Protein AF-A0A318MUT8-F1 (afdb_monomer_lite)

Sequence (201 aa):
MYHAILPIEQHPAAERFLQGLPDLVAASPLCRRLKPVSLLIDIAPMTLTDQPHSFIADNFNLSPRAARRRDNVIRQLLSEHEPNLYQAILNLAQTKPTEVFQQANAFKAWLTELLNMAIMPCDYCASLKTVRIGHRLNFRCRACRRTFNPLKKYRLDKLSHCELWLPFIDLLLQGETFKTIHRQLGINTNTAAKWQRYFFR

pLDDT: mean 88.89, std 8.21, range [58.94, 98.0]

Radius of gyration: 24.29 Å; chains: 1; bounding box: 52×32×67 Å

Organism: Frischella perrara (NCBI:txid1267021)

Foldseek 3Di:
DLCVQFDPVCVVVLVVCLVCVVVVLVPDPLLVVQPPSVLLSVCLVVLLQVHQLVVSCVVVVHDSVSSVSSSVVSLVSCCVRPVVSSVRSVVSVVPPDPVVVVVLVVVLVVLVCQQPDQFDQDPPPRDRQWGADDPARKIAHPPVRDIDHPCVVLPCVPAPDSVCLNVLSVCVVVVHQLVVVCVVVVDDSVSSVVSCVSSVD

Secondary structure (DSSP, 8-state):
-GGGTS-GGGHHHHHHHHHHHHHHHHH-HHHHTSSSSHHHHHHHHHHHTT--HHHHHHHTT--HHHHHHHHHHHHHHHHHH-HHHHHHHHHHHHTS-HHHHHHHHHHHHHHHHHHH-S----TTT--S-EEEETTTTEEEETTT--EE-GGGGGTGGG-S-GGGHHHHHHHHHTT--HHHHHHHH---HHHHHHHHHHH--

Structure (mmCIF, N/CA/C/O backbone):
data_AF-A0A318MUT8-F1
#
_entry.id   AF-A0A318MUT8-F1
#
loop_
_atom_site.group_PDB
_atom_site.id
_atom_site.type_symbol
_atom_site.label_atom_id
_atom_site.label_alt_id
_atom_site.label_comp_id
_atom_site.label_asym_id
_atom_site.label_entity_id
_atom_site.label_seq_id
_atom_site.pdbx_PDB_ins_code
_atom_site.Cartn_x
_atom_site.Cartn_y
_atom_site.Cartn_z
_atom_site.occupancy
_atom_site.B_iso_or_equiv
_atom_site.auth_seq_id
_atom_site.auth_comp_id
_atom_site.auth_asym_id
_atom_site.auth_atom_id
_atom_site.pdbx_PDB_model_num
ATOM 1 N N . MET A 1 1 ? -11.133 -15.514 17.504 1.00 62.53 1 MET A N 1
ATOM 2 C CA . MET A 1 1 ? -10.567 -14.679 16.416 1.00 62.53 1 MET A CA 1
ATOM 3 C C . MET A 1 1 ? -9.252 -14.027 16.842 1.00 62.53 1 MET A C 1
ATOM 5 O O . MET A 1 1 ? -8.267 -14.222 16.152 1.00 62.53 1 MET A O 1
ATOM 9 N N . TYR A 1 2 ? -9.184 -13.352 17.997 1.00 72.31 2 TYR A N 1
ATOM 10 C CA . TYR A 1 2 ? -7.932 -12.749 18.485 1.00 72.31 2 TYR A CA 1
ATOM 11 C C . TYR A 1 2 ? -6.925 -13.739 19.098 1.00 72.31 2 TYR A C 1
ATOM 13 O O . TYR A 1 2 ? -5.734 -13.462 19.045 1.00 72.31 2 TYR A O 1
ATOM 21 N N . HIS A 1 3 ? -7.353 -14.916 19.581 1.00 74.50 3 HIS A N 1
ATOM 22 C CA . HIS A 1 3 ? -6.432 -15.951 20.092 1.00 74.50 3 HIS A CA 1
ATOM 23 C C . HIS A 1 3 ? -5.376 -16.423 19.076 1.00 74.50 3 HIS A C 1
ATOM 25 O O . HIS A 1 3 ? -4.353 -16.970 19.468 1.00 74.50 3 HIS A O 1
ATOM 31 N N . ALA A 1 4 ? -5.625 -16.223 17.777 1.00 72.31 4 ALA A N 1
ATOM 32 C CA . ALA A 1 4 ? -4.701 -16.594 16.707 1.00 72.31 4 ALA A CA 1
ATOM 33 C C . ALA A 1 4 ? -3.619 -15.533 16.428 1.00 72.31 4 ALA A C 1
ATOM 35 O O . ALA A 1 4 ? -2.701 -15.806 15.663 1.00 72.31 4 ALA A O 1
ATOM 36 N N . ILE A 1 5 ? -3.758 -14.321 16.978 1.00 78.31 5 ILE A N 1
ATOM 37 C CA . ILE A 1 5 ? -2.939 -13.158 16.597 1.00 78.31 5 ILE A CA 1
ATOM 38 C C . ILE A 1 5 ? -2.348 -12.467 17.831 1.00 78.31 5 ILE A C 1
ATOM 40 O O . ILE A 1 5 ? -1.180 -12.096 17.821 1.00 78.31 5 ILE A O 1
ATOM 44 N N . LEU A 1 6 ? -3.125 -12.307 18.907 1.00 81.81 6 LEU A N 1
ATOM 45 C CA . LEU A 1 6 ? -2.623 -11.738 20.155 1.00 81.81 6 LEU A CA 1
ATOM 46 C C . LEU A 1 6 ? -1.734 -12.743 20.907 1.00 81.81 6 LEU A C 1
ATOM 48 O O . LEU A 1 6 ? -2.052 -13.938 20.914 1.00 81.81 6 LEU A O 1
ATOM 52 N N . PRO A 1 7 ? -0.687 -12.269 21.609 1.00 81.62 7 PRO A N 1
ATOM 53 C CA . PRO A 1 7 ? 0.077 -13.094 22.541 1.00 81.62 7 PRO A CA 1
ATOM 54 C C . PRO A 1 7 ? -0.828 -13.758 23.587 1.00 81.62 7 PRO A C 1
ATOM 56 O O . PRO A 1 7 ? -1.814 -13.154 24.022 1.00 81.62 7 PRO A O 1
ATOM 59 N N . ILE A 1 8 ? -0.502 -14.989 23.992 1.00 82.94 8 ILE A N 1
ATOM 60 C CA . ILE A 1 8 ? -1.337 -15.814 24.889 1.00 82.94 8 ILE A CA 1
ATOM 61 C C . ILE A 1 8 ? -1.607 -15.094 26.215 1.00 82.94 8 ILE A C 1
ATOM 63 O O . ILE A 1 8 ? -2.726 -15.117 26.725 1.00 82.94 8 ILE A O 1
ATOM 67 N N . GLU A 1 9 ? -0.616 -14.374 26.733 1.00 89.19 9 GLU A N 1
ATOM 68 C CA . GLU A 1 9 ? -0.716 -13.579 27.955 1.00 89.19 9 GLU A CA 1
ATOM 69 C C . GLU A 1 9 ? -1.769 -12.458 27.884 1.00 89.19 9 GLU A C 1
ATOM 71 O O . GLU A 1 9 ? -2.247 -12.003 28.921 1.00 89.19 9 GLU A O 1
ATOM 76 N N . GLN A 1 10 ? -2.170 -12.030 26.681 1.00 91.81 10 GLN A N 1
ATOM 77 C CA . GLN A 1 10 ? -3.192 -10.999 26.480 1.00 91.81 10 GLN A CA 1
ATOM 78 C C . GLN A 1 10 ? -4.602 -11.570 26.290 1.00 91.81 10 GLN A C 1
ATOM 80 O O . GLN A 1 10 ? -5.567 -10.804 26.266 1.00 91.81 10 GLN A O 1
ATOM 85 N N . HIS A 1 11 ? -4.766 -12.892 26.166 1.00 90.88 11 HIS A N 1
ATOM 86 C CA . HIS A 1 11 ? -6.083 -13.501 25.940 1.00 90.88 11 HIS A CA 1
ATOM 87 C C . HIS A 1 11 ? -7.064 -13.228 27.093 1.00 90.88 11 HIS A C 1
ATOM 89 O O . HIS A 1 11 ? -8.173 -12.778 26.801 1.00 90.88 11 HIS A O 1
ATOM 95 N N . PRO A 1 12 ? -6.680 -13.356 28.382 1.00 93.31 12 PRO A N 1
ATOM 96 C CA . PRO A 1 12 ? -7.590 -13.037 29.483 1.00 93.31 12 PRO A CA 1
ATOM 97 C C . PRO A 1 12 ? -7.983 -11.553 29.525 1.00 93.31 12 PRO A C 1
ATOM 99 O O . PRO A 1 12 ? -9.120 -11.218 29.850 1.00 93.31 12 PRO A O 1
ATOM 102 N N . ALA A 1 13 ? -7.064 -10.647 29.171 1.00 93.38 13 ALA A N 1
ATOM 103 C CA . ALA A 1 13 ? -7.354 -9.215 29.099 1.00 93.38 13 ALA A CA 1
ATOM 104 C C . ALA A 1 13 ? -8.359 -8.904 27.977 1.00 93.38 13 ALA A C 1
ATOM 106 O O . ALA A 1 13 ? -9.297 -8.136 28.176 1.00 93.38 13 ALA A O 1
ATOM 107 N N . ALA A 1 14 ? -8.208 -9.549 26.817 1.00 93.88 14 ALA A N 1
ATOM 108 C CA . ALA A 1 14 ? -9.144 -9.427 25.704 1.00 93.88 14 ALA A CA 1
ATOM 109 C C . ALA A 1 14 ? -10.547 -9.947 26.062 1.00 93.88 14 ALA A C 1
ATOM 111 O O . ALA A 1 14 ? -11.540 -9.289 25.745 1.00 93.88 14 ALA A O 1
ATOM 112 N N . GLU A 1 15 ? -10.642 -11.084 26.757 1.00 94.00 15 GLU A N 1
ATOM 113 C CA . GLU A 1 15 ? -11.917 -11.631 27.238 1.00 94.00 15 GLU A CA 1
ATOM 114 C C . GLU A 1 15 ? -12.607 -10.685 28.222 1.00 94.00 15 GLU A C 1
ATOM 116 O O . GLU A 1 15 ? -13.766 -10.322 28.006 1.00 94.00 15 GLU A O 1
ATOM 121 N N . ARG A 1 16 ? -11.887 -10.228 29.256 1.00 94.88 16 ARG A N 1
ATOM 122 C CA . ARG A 1 16 ? -12.424 -9.278 30.244 1.00 94.88 16 ARG A CA 1
ATOM 123 C C . ARG A 1 16 ? -12.886 -7.983 29.590 1.00 94.88 16 ARG A C 1
ATOM 125 O O . ARG A 1 16 ? -13.971 -7.501 29.910 1.00 94.88 16 ARG A O 1
ATOM 132 N N . PHE A 1 17 ? -12.104 -7.444 28.652 1.00 96.19 17 PHE A N 1
ATOM 133 C CA . PHE A 1 17 ? -12.478 -6.234 27.930 1.00 96.19 17 PHE A CA 1
ATOM 134 C C . PHE A 1 17 ? -13.797 -6.412 27.179 1.00 96.19 17 PHE A C 1
ATOM 136 O O . PHE A 1 17 ? -14.703 -5.599 27.337 1.00 96.19 17 PHE A O 1
ATOM 143 N N . LEU A 1 18 ? -13.929 -7.478 26.382 1.00 95.00 18 LEU A N 1
ATOM 144 C CA . LEU A 1 18 ? -15.140 -7.723 25.594 1.00 95.00 18 LEU A CA 1
ATOM 145 C C . LEU A 1 18 ? -16.365 -7.975 26.480 1.00 95.00 18 LEU A C 1
ATOM 147 O O . LEU A 1 18 ? -17.451 -7.504 26.149 1.00 95.00 18 LEU A O 1
ATOM 151 N N . GLN A 1 19 ? -16.194 -8.681 27.601 1.00 95.00 19 GLN A N 1
ATOM 152 C CA . GLN A 1 19 ? -17.270 -8.936 28.561 1.00 95.00 19 GLN A CA 1
ATOM 153 C C . GLN A 1 19 ? -17.732 -7.655 29.270 1.00 95.00 19 GLN A C 1
ATOM 155 O O . GLN A 1 19 ? -18.933 -7.457 29.427 1.00 95.00 19 GLN A O 1
ATOM 160 N N . GLY A 1 20 ? -16.805 -6.771 29.655 1.00 94.94 20 GLY A N 1
ATOM 161 C CA . GLY A 1 20 ? -17.120 -5.495 30.313 1.00 94.94 20 GLY A CA 1
ATOM 162 C C . GLY A 1 20 ? -17.522 -4.367 29.357 1.00 94.94 20 GLY A C 1
ATOM 163 O O . GLY A 1 20 ? -18.046 -3.339 29.789 1.00 94.94 20 GLY A O 1
ATOM 164 N N . LEU A 1 21 ? -17.299 -4.530 28.050 1.00 94.69 21 LEU A N 1
ATOM 165 C CA . LEU A 1 21 ? -17.515 -3.478 27.059 1.00 94.69 21 LEU A CA 1
ATOM 166 C C . LEU A 1 21 ? -18.944 -2.902 27.039 1.00 94.69 21 LEU A C 1
ATOM 168 O O . LEU A 1 21 ? -19.053 -1.680 26.916 1.00 94.69 21 LEU A O 1
ATOM 172 N N . PRO A 1 22 ? -20.034 -3.687 27.167 1.00 95.44 22 PRO A N 1
ATOM 173 C CA . PRO A 1 22 ? -21.386 -3.128 27.224 1.00 95.44 22 PRO A CA 1
ATOM 174 C C . PRO A 1 22 ? -21.559 -2.088 28.340 1.00 95.44 22 PRO A C 1
ATOM 176 O O . PRO A 1 22 ? -22.132 -1.020 28.099 1.00 95.44 22 PRO A O 1
ATOM 179 N N . ASP A 1 23 ? -20.995 -2.350 29.521 1.00 94.44 23 ASP A N 1
ATOM 180 C CA . ASP A 1 23 ? -21.067 -1.448 30.673 1.00 94.44 23 ASP A CA 1
ATOM 181 C C . ASP A 1 23 ? -20.219 -0.191 30.448 1.00 94.44 23 ASP A C 1
ATOM 183 O O . ASP A 1 23 ? -20.688 0.931 30.665 1.00 94.44 23 ASP A O 1
ATOM 187 N N . LEU A 1 24 ? -19.003 -0.350 29.910 1.00 94.12 24 LEU A N 1
ATOM 188 C CA . LEU A 1 24 ? -18.131 0.774 29.541 1.00 94.12 24 LEU A CA 1
ATOM 189 C C . LEU A 1 24 ? -18.789 1.692 28.502 1.00 94.12 24 LEU A C 1
ATOM 191 O O . LEU A 1 24 ? -18.742 2.922 28.600 1.00 94.12 24 LEU A O 1
ATOM 195 N N . VAL A 1 25 ? -19.449 1.094 27.511 1.00 93.50 25 VAL A N 1
ATOM 196 C CA . VAL A 1 25 ? -20.177 1.800 26.454 1.00 93.50 25 VAL A CA 1
ATOM 197 C C . VAL A 1 25 ? -21.389 2.552 27.015 1.00 93.50 25 VAL A C 1
ATOM 199 O O . VAL A 1 25 ? -21.664 3.676 26.583 1.00 93.50 25 VAL A O 1
ATOM 202 N N . ALA A 1 26 ? -22.102 1.983 27.990 1.00 90.88 26 ALA A N 1
ATOM 203 C CA . ALA A 1 26 ? -23.224 2.645 28.656 1.00 90.88 26 ALA A CA 1
ATOM 204 C C . ALA A 1 26 ? -22.768 3.826 29.538 1.00 90.88 26 ALA A C 1
ATOM 206 O O . ALA A 1 26 ? -23.390 4.904 29.540 1.00 90.88 26 ALA A O 1
ATOM 207 N N . ALA A 1 27 ? -21.652 3.646 30.247 1.00 89.69 27 ALA A N 1
ATOM 208 C CA . ALA A 1 27 ? -21.068 4.645 31.135 1.00 89.69 27 ALA A CA 1
ATOM 209 C C . ALA A 1 27 ? -20.444 5.828 30.371 1.00 89.69 27 ALA A 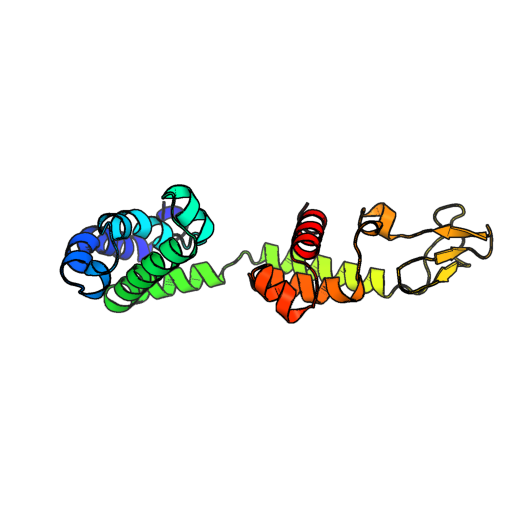C 1
ATOM 211 O O . ALA A 1 27 ? -20.545 6.969 30.820 1.00 89.69 27 ALA A O 1
ATOM 212 N N . SER A 1 28 ? -19.860 5.592 29.191 1.00 87.88 28 SER A N 1
ATOM 213 C CA . SER A 1 28 ? -19.111 6.605 28.439 1.00 87.88 28 SER A CA 1
ATOM 214 C C . SER A 1 28 ? -20.006 7.574 27.636 1.00 87.88 28 SER A C 1
ATOM 216 O O . SER A 1 28 ? -20.689 7.170 26.685 1.00 87.88 28 SER A O 1
ATOM 218 N N . PRO A 1 29 ? -19.962 8.898 27.904 1.00 85.31 29 PRO A N 1
ATOM 219 C CA . PRO A 1 29 ? -20.704 9.894 27.122 1.00 85.31 29 PRO A CA 1
ATOM 220 C C . PRO A 1 29 ? -20.289 9.951 25.644 1.00 85.31 29 PRO A C 1
ATOM 222 O O . PRO A 1 29 ? -21.100 10.298 24.781 1.00 85.31 29 PRO A O 1
ATOM 225 N N . LEU A 1 30 ? -19.037 9.593 25.335 1.00 82.25 30 LEU A N 1
ATOM 226 C CA . LEU A 1 30 ? -18.503 9.565 23.969 1.00 82.25 30 LEU A CA 1
ATOM 227 C C . LEU A 1 30 ? -19.238 8.535 23.105 1.00 82.25 30 LEU A C 1
ATOM 229 O O . LEU A 1 30 ? -19.567 8.814 21.948 1.00 82.25 30 LEU A O 1
ATOM 233 N N . CYS A 1 31 ? -19.571 7.387 23.694 1.00 87.19 31 CYS A N 1
ATOM 234 C CA . CYS A 1 31 ? -20.275 6.298 23.028 1.00 87.19 31 CYS A CA 1
ATOM 235 C C . CYS A 1 31 ? -21.718 6.676 22.670 1.00 87.19 31 CYS A C 1
ATOM 237 O O . CYS A 1 31 ? -22.202 6.348 21.586 1.00 87.19 31 CYS A O 1
ATOM 239 N N . ARG A 1 32 ? -22.393 7.464 23.518 1.00 84.25 32 ARG A N 1
ATOM 240 C CA . ARG A 1 32 ? -23.796 7.883 23.310 1.00 84.25 32 ARG A CA 1
ATOM 241 C C . ARG A 1 32 ? -24.007 8.689 22.025 1.00 84.25 32 ARG A C 1
ATOM 243 O O . ARG A 1 32 ? -25.111 8.685 21.477 1.00 84.25 32 ARG A O 1
ATOM 250 N N . ARG A 1 33 ? -22.955 9.350 21.528 1.00 86.00 33 ARG A N 1
ATOM 251 C CA . ARG A 1 33 ? -22.964 10.170 20.302 1.00 86.00 33 ARG A CA 1
ATOM 252 C C . ARG A 1 33 ? -22.858 9.342 19.017 1.00 86.00 33 ARG A C 1
ATOM 254 O O . ARG A 1 33 ? -23.018 9.898 17.931 1.00 86.00 33 ARG A O 1
ATOM 261 N N . LEU A 1 34 ? -22.563 8.044 19.113 1.00 88.69 34 LEU A N 1
ATOM 262 C CA . LEU A 1 34 ? -22.400 7.141 17.975 1.00 88.69 34 LEU A CA 1
ATOM 263 C C . LEU A 1 34 ? -23.564 6.144 17.944 1.00 88.69 34 LEU A C 1
ATOM 265 O O . LEU A 1 34 ? -23.632 5.222 18.749 1.00 88.69 34 LEU A O 1
ATOM 269 N N . LYS A 1 35 ? -24.501 6.340 17.009 1.00 88.06 35 LYS A N 1
ATOM 270 C CA . LYS A 1 35 ? -25.686 5.485 16.842 1.00 88.06 35 LYS A CA 1
ATOM 271 C C . LYS A 1 35 ? -25.575 4.598 15.592 1.00 88.06 35 LYS A C 1
ATOM 273 O O . LYS A 1 35 ? -25.092 5.093 14.573 1.00 88.06 35 LYS A O 1
ATOM 278 N N . PRO A 1 36 ? -26.024 3.330 15.641 1.00 92.00 36 PRO A N 1
ATOM 279 C CA . PRO A 1 36 ? -26.436 2.597 16.844 1.00 92.00 36 PRO A CA 1
ATOM 280 C C . PRO A 1 36 ? -25.235 2.279 17.752 1.00 92.00 36 PRO A C 1
ATOM 282 O O . PRO A 1 36 ? -24.115 2.112 17.269 1.00 92.00 36 PRO A O 1
ATOM 285 N N . VAL A 1 37 ? -25.484 2.241 19.066 1.00 90.88 37 VAL A N 1
ATOM 286 C CA . VAL A 1 37 ? -24.450 2.023 20.097 1.00 90.88 37 VAL A CA 1
ATOM 287 C C . VAL A 1 37 ? -23.956 0.574 20.097 1.00 90.88 37 VAL A C 1
ATOM 289 O O . VAL A 1 37 ? -22.778 0.345 20.347 1.00 90.88 37 VAL A O 1
ATOM 292 N N . SER A 1 38 ? -24.820 -0.383 19.741 1.00 93.12 38 SER A N 1
ATOM 293 C CA . SER A 1 38 ? -24.477 -1.810 19.636 1.00 93.12 38 SER A CA 1
ATOM 294 C C . SER A 1 38 ? -23.273 -2.062 18.731 1.00 93.12 38 SER A C 1
ATOM 296 O O . SER A 1 38 ? -22.418 -2.869 19.068 1.00 93.12 38 SER A O 1
ATOM 298 N N . LEU A 1 39 ? -23.115 -1.267 17.666 1.00 95.19 39 LEU A N 1
ATOM 299 C CA . LEU A 1 39 ? -21.974 -1.390 16.759 1.00 95.19 39 LEU A CA 1
ATOM 300 C C . LEU A 1 39 ? -20.619 -1.141 17.430 1.00 95.19 39 LEU A C 1
ATOM 302 O O . LEU A 1 39 ? -19.607 -1.543 16.876 1.00 95.19 39 LEU A O 1
ATOM 306 N N . LEU A 1 40 ? -20.549 -0.463 18.579 1.00 95.00 40 LEU A N 1
ATOM 307 C CA . LEU A 1 40 ? -19.286 -0.362 19.321 1.00 95.00 40 LEU A CA 1
ATOM 308 C C . LEU A 1 40 ? -18.882 -1.717 19.911 1.00 95.00 40 LEU A C 1
ATOM 310 O O . LEU A 1 40 ? -17.702 -2.048 19.919 1.00 95.00 40 LEU A O 1
ATOM 314 N N . ILE A 1 41 ? -19.867 -2.500 20.352 1.00 95.25 41 ILE A N 1
ATOM 315 C CA . ILE A 1 41 ? -19.673 -3.853 20.873 1.00 95.25 41 ILE A CA 1
ATOM 316 C C . ILE A 1 41 ? -19.326 -4.788 19.712 1.00 95.25 41 ILE A C 1
ATOM 318 O O . ILE A 1 41 ? -18.326 -5.498 19.771 1.00 95.25 41 ILE A O 1
ATOM 322 N N . ASP A 1 42 ? -20.085 -4.705 18.617 1.00 95.25 42 ASP A N 1
ATOM 323 C CA . ASP A 1 42 ? -19.908 -5.585 17.457 1.00 95.25 42 ASP A CA 1
ATOM 324 C C . ASP A 1 42 ? -18.564 -5.360 16.734 1.00 95.25 42 ASP A C 1
ATOM 326 O O . ASP A 1 42 ? -17.982 -6.298 16.190 1.00 95.25 42 ASP A O 1
ATOM 330 N N . ILE A 1 43 ? -18.041 -4.125 16.733 1.00 95.69 43 ILE A N 1
ATOM 331 C CA . ILE A 1 43 ? -16.758 -3.782 16.093 1.00 95.69 43 ILE A CA 1
ATOM 332 C C . ILE A 1 43 ? -15.555 -4.169 16.961 1.00 95.69 43 ILE A C 1
ATOM 334 O O . ILE A 1 43 ? -14.484 -4.440 16.417 1.00 95.69 43 ILE A O 1
ATOM 338 N N . ALA A 1 44 ? -15.690 -4.229 18.287 1.00 94.62 44 ALA A N 1
ATOM 339 C CA . ALA A 1 44 ? -14.543 -4.404 19.180 1.00 94.62 44 ALA A CA 1
ATOM 340 C C . ALA A 1 44 ? -13.675 -5.646 18.903 1.00 94.62 44 ALA A C 1
ATOM 342 O O . ALA A 1 44 ? -12.449 -5.515 18.933 1.00 94.62 44 ALA A O 1
ATOM 343 N N . PRO A 1 45 ? -14.223 -6.820 18.531 1.00 93.38 45 PRO A N 1
ATOM 344 C CA . PRO A 1 45 ? -13.403 -7.957 18.108 1.00 93.38 45 PRO A CA 1
ATOM 345 C C . PRO A 1 45 ? -12.499 -7.661 16.896 1.00 93.38 45 PRO A C 1
ATOM 347 O O . PRO A 1 45 ? -11.387 -8.188 16.805 1.00 93.38 45 PRO A O 1
ATOM 350 N N . MET A 1 46 ? -12.947 -6.803 15.973 1.00 91.06 46 MET A N 1
ATOM 351 C CA . MET A 1 46 ? -12.149 -6.365 14.822 1.00 91.06 46 MET A CA 1
ATOM 352 C C . MET A 1 46 ? -11.038 -5.397 15.238 1.00 91.06 46 MET A C 1
ATOM 354 O O . MET A 1 46 ? -9.939 -5.460 14.693 1.00 91.06 46 MET A O 1
ATOM 358 N N . THR A 1 47 ? -11.289 -4.555 16.243 1.00 90.88 47 THR A N 1
ATOM 359 C CA . THR A 1 47 ? -10.263 -3.697 16.855 1.00 90.88 47 THR A CA 1
ATOM 360 C C . THR A 1 47 ? -9.162 -4.529 17.520 1.00 90.88 47 THR A C 1
ATOM 362 O O . THR A 1 47 ? -7.983 -4.256 17.310 1.00 90.88 47 THR A O 1
ATOM 365 N N . LEU A 1 48 ? -9.523 -5.583 18.266 1.00 91.75 48 LEU A N 1
ATOM 366 C CA . LEU A 1 48 ? -8.558 -6.475 18.933 1.00 91.75 48 LEU A CA 1
ATOM 367 C C . LEU A 1 48 ? -7.669 -7.265 17.961 1.00 91.75 48 LEU A C 1
ATOM 369 O O . LEU A 1 48 ? -6.607 -7.744 18.346 1.00 91.75 48 LEU A O 1
ATOM 373 N N . THR A 1 49 ? -8.112 -7.424 16.715 1.00 86.12 49 THR A N 1
ATOM 374 C CA . THR A 1 49 ? -7.373 -8.115 15.647 1.00 86.12 49 THR A CA 1
ATOM 375 C C . THR A 1 49 ? -6.736 -7.149 14.646 1.00 86.12 49 THR A C 1
ATOM 377 O O . THR A 1 49 ? -6.282 -7.589 13.594 1.00 86.12 49 THR A O 1
ATOM 380 N N . ASP A 1 50 ? -6.725 -5.850 14.964 1.00 85.44 50 ASP A N 1
ATOM 381 C CA . ASP A 1 50 ? -6.201 -4.757 14.139 1.00 85.44 50 ASP A CA 1
ATOM 382 C C . ASP A 1 50 ? -6.674 -4.777 12.670 1.00 85.44 50 ASP A C 1
ATOM 384 O O . ASP A 1 50 ? -5.915 -4.550 11.729 1.00 85.44 50 ASP A O 1
ATOM 388 N N . GLN A 1 51 ? -7.962 -5.058 12.449 1.00 82.94 51 GLN A N 1
ATOM 389 C CA . GLN A 1 51 ? -8.519 -5.067 11.095 1.00 82.94 51 GLN A CA 1
ATOM 390 C C . GLN A 1 51 ? -8.560 -3.656 10.486 1.00 82.94 51 GLN A C 1
ATOM 392 O O . GLN A 1 51 ? -8.871 -2.678 11.178 1.00 82.94 51 GLN A O 1
ATOM 397 N N . PRO A 1 52 ? -8.328 -3.518 9.166 1.00 80.38 52 PRO A N 1
ATOM 398 C CA . PRO A 1 52 ? -8.371 -2.219 8.512 1.00 80.38 52 PRO A CA 1
ATOM 399 C C . PRO A 1 52 ? -9.788 -1.633 8.535 1.00 80.38 52 PRO A C 1
ATOM 401 O O . PRO A 1 52 ? -10.786 -2.340 8.395 1.00 80.38 52 PRO A O 1
ATOM 404 N N . HIS A 1 53 ? -9.898 -0.302 8.624 1.00 84.94 53 HIS A N 1
ATOM 405 C CA . HIS A 1 53 ? -11.201 0.380 8.703 1.00 84.94 53 HIS A CA 1
ATOM 406 C C . HIS A 1 53 ? -12.111 0.119 7.500 1.00 84.94 53 HIS A C 1
ATOM 408 O O . HIS A 1 53 ? -13.325 0.211 7.648 1.00 84.94 53 HIS A O 1
ATOM 414 N N . SER A 1 54 ? -11.552 -0.196 6.327 1.00 75.00 54 SER A N 1
ATOM 415 C CA . SER A 1 54 ? -12.329 -0.620 5.157 1.00 75.00 54 SER A CA 1
ATOM 416 C C . SER A 1 54 ? -13.023 -1.961 5.388 1.00 75.00 54 SER A C 1
ATOM 418 O O . SER A 1 54 ? -14.201 -2.075 5.090 1.00 75.00 54 SER A O 1
ATOM 420 N N . PHE A 1 55 ? -12.340 -2.931 6.001 1.00 80.69 55 PHE A N 1
ATOM 421 C CA . PHE A 1 55 ? -12.922 -4.234 6.323 1.00 80.69 55 PHE A CA 1
ATOM 422 C C . PHE A 1 55 ? -14.080 -4.093 7.317 1.00 80.69 55 PHE A C 1
ATOM 424 O O . PHE A 1 55 ? -15.162 -4.630 7.100 1.00 80.69 55 PHE A O 1
ATOM 431 N N . ILE A 1 56 ? -13.883 -3.288 8.367 1.00 86.12 56 ILE A N 1
ATOM 432 C CA . ILE A 1 56 ? -14.941 -2.964 9.334 1.00 86.12 56 ILE A CA 1
ATOM 433 C C . ILE A 1 56 ? -16.113 -2.262 8.627 1.00 86.12 56 ILE A C 1
ATOM 435 O O . ILE A 1 56 ? -17.276 -2.561 8.887 1.00 86.12 56 ILE A O 1
ATOM 439 N N . ALA A 1 57 ? -15.818 -1.316 7.732 1.00 85.44 57 ALA A N 1
ATOM 440 C CA . ALA A 1 57 ? -16.840 -0.582 6.998 1.00 85.44 57 ALA A CA 1
ATOM 441 C C . ALA A 1 57 ? -17.695 -1.508 6.124 1.00 85.44 57 ALA A C 1
ATOM 443 O O . ALA A 1 57 ? -18.920 -1.435 6.199 1.00 85.44 57 ALA A O 1
ATOM 444 N N . ASP A 1 58 ? -17.061 -2.406 5.373 1.00 84.06 58 ASP A N 1
ATOM 445 C CA . ASP A 1 58 ? -17.743 -3.351 4.492 1.00 84.06 58 ASP A CA 1
ATOM 446 C C . ASP A 1 58 ? -18.578 -4.360 5.297 1.00 84.06 58 ASP A C 1
ATOM 448 O O . ASP A 1 58 ? -19.742 -4.592 4.975 1.00 84.06 58 ASP A O 1
ATOM 452 N N . ASN A 1 59 ? -18.036 -4.890 6.402 1.00 90.62 59 ASN A N 1
ATOM 453 C CA . ASN A 1 59 ? -18.725 -5.889 7.226 1.00 90.62 59 ASN A CA 1
ATOM 454 C C . ASN A 1 59 ? -19.982 -5.348 7.928 1.00 90.62 59 ASN A C 1
ATOM 456 O O . ASN A 1 59 ? -20.924 -6.095 8.176 1.00 90.62 59 ASN A O 1
ATOM 460 N N . PHE A 1 60 ? -20.008 -4.051 8.250 1.00 92.50 60 PHE A N 1
ATOM 461 C CA . PHE A 1 60 ? -21.126 -3.413 8.955 1.00 92.50 60 PHE A CA 1
ATOM 462 C C . PHE A 1 60 ? -21.927 -2.434 8.085 1.00 92.50 60 PHE A C 1
ATOM 464 O O . PHE A 1 60 ? -22.759 -1.694 8.614 1.00 92.50 60 PHE A O 1
ATOM 471 N N . ASN A 1 61 ? -21.686 -2.408 6.768 1.00 91.31 61 ASN A N 1
ATOM 472 C CA . ASN A 1 61 ? -22.311 -1.476 5.822 1.00 91.31 61 ASN A CA 1
ATOM 473 C C . ASN A 1 61 ? -22.225 -0.003 6.287 1.00 91.31 61 ASN A C 1
ATOM 475 O O . ASN A 1 61 ? -23.205 0.746 6.317 1.00 91.31 61 ASN A O 1
ATOM 479 N N . LEU A 1 62 ? -21.031 0.406 6.717 1.00 89.81 62 LEU A N 1
ATOM 480 C CA . LEU A 1 62 ? -20.725 1.750 7.200 1.00 89.81 62 LEU A CA 1
ATOM 481 C C . LEU A 1 62 ? -19.892 2.521 6.176 1.00 89.81 62 LEU A C 1
ATOM 483 O O . LEU A 1 62 ? -19.200 1.958 5.337 1.00 89.81 62 LEU A O 1
ATOM 487 N N . SER A 1 63 ? -19.856 3.850 6.305 1.00 87.50 63 SER A N 1
ATOM 488 C CA . SER A 1 63 ? -18.791 4.611 5.644 1.00 87.50 63 SER A CA 1
ATOM 489 C C . SER A 1 63 ? -17.441 4.370 6.344 1.00 87.50 63 SER A C 1
ATOM 491 O O . SER A 1 63 ? -17.411 4.230 7.573 1.00 87.50 63 SER A O 1
ATOM 493 N N . PRO A 1 64 ? -16.297 4.454 5.635 1.00 79.75 64 PRO A N 1
ATOM 494 C CA . PRO A 1 64 ? -14.971 4.321 6.253 1.00 79.75 64 PRO A CA 1
ATOM 495 C C . PRO A 1 64 ? -14.738 5.296 7.417 1.00 79.75 64 PRO A C 1
ATOM 497 O O . PRO A 1 64 ? -14.121 4.962 8.426 1.00 79.75 64 PRO A O 1
ATOM 500 N N . ARG A 1 65 ? -15.296 6.512 7.321 1.00 82.81 65 ARG A N 1
ATOM 501 C CA . ARG A 1 65 ? -15.245 7.507 8.403 1.00 82.81 65 ARG A CA 1
ATOM 502 C C . ARG A 1 65 ? -16.055 7.062 9.623 1.00 82.81 65 ARG A C 1
ATOM 504 O O . ARG A 1 65 ? -15.636 7.317 10.749 1.00 82.81 65 ARG A O 1
ATOM 511 N N . ALA A 1 66 ? -17.212 6.436 9.417 1.00 89.25 66 ALA A N 1
ATOM 512 C CA . ALA A 1 66 ? -18.063 5.938 10.493 1.00 89.25 66 ALA A CA 1
ATOM 513 C C . ALA A 1 66 ? -17.448 4.724 11.211 1.00 89.25 66 ALA A C 1
ATOM 515 O O . ALA A 1 66 ? -17.565 4.654 12.435 1.00 89.25 66 ALA A O 1
ATOM 516 N N . ALA A 1 67 ? -16.770 3.834 10.480 1.00 88.62 67 ALA A N 1
ATOM 517 C CA . ALA A 1 67 ? -15.988 2.735 11.047 1.00 88.62 67 ALA A CA 1
ATOM 518 C C . ALA A 1 67 ? -14.808 3.263 11.879 1.00 88.62 67 ALA A C 1
ATOM 520 O O . ALA A 1 67 ? -14.734 2.992 13.074 1.00 88.62 67 ALA A O 1
ATOM 521 N N . ARG A 1 68 ? -13.970 4.138 11.300 1.00 88.31 68 ARG A N 1
ATOM 522 C CA . ARG A 1 68 ? -12.823 4.746 12.002 1.00 88.31 68 ARG A CA 1
ATOM 523 C C . ARG A 1 68 ? -13.220 5.460 13.294 1.00 88.31 68 ARG A C 1
ATOM 525 O O . ARG A 1 68 ? -12.535 5.346 14.300 1.00 88.31 68 ARG A O 1
ATOM 532 N N . ARG A 1 69 ? -14.321 6.220 13.287 1.00 89.75 69 ARG A N 1
ATOM 533 C CA . ARG A 1 69 ? -14.785 6.928 14.495 1.00 89.75 69 ARG A CA 1
ATOM 534 C C . ARG A 1 69 ? -15.155 5.976 15.631 1.00 89.75 69 ARG A C 1
ATOM 536 O O . ARG A 1 69 ? -14.918 6.329 16.778 1.00 89.75 69 ARG A O 1
ATOM 543 N N . ARG A 1 70 ? -15.753 4.826 15.317 1.00 94.62 70 ARG A N 1
ATOM 544 C CA . ARG A 1 70 ? -16.116 3.808 16.312 1.00 94.62 70 ARG A CA 1
ATOM 545 C C . ARG A 1 70 ? -14.882 3.079 16.818 1.00 94.62 70 ARG A C 1
ATOM 547 O O . ARG A 1 70 ? -14.688 3.025 18.024 1.00 94.62 70 ARG A O 1
ATOM 554 N N . ASP A 1 71 ? -14.021 2.642 15.904 1.00 92.88 71 ASP A N 1
ATOM 555 C CA . ASP A 1 71 ? -12.743 2.005 16.232 1.00 92.88 71 ASP A CA 1
ATOM 556 C C . ASP A 1 71 ? -11.893 2.886 17.161 1.00 92.88 71 ASP A C 1
ATOM 558 O O . ASP A 1 71 ? -11.416 2.423 18.189 1.00 92.88 71 ASP A O 1
ATOM 562 N N . ASN A 1 72 ? -11.803 4.192 16.890 1.00 90.38 72 ASN A N 1
ATOM 563 C CA . ASN A 1 72 ? -11.094 5.130 17.764 1.00 90.38 72 ASN A CA 1
ATOM 564 C C . ASN A 1 72 ? -11.666 5.189 19.190 1.00 90.38 72 ASN A C 1
ATOM 566 O O . ASN A 1 72 ? -10.899 5.301 20.140 1.00 90.38 72 ASN A O 1
ATOM 570 N N . VAL A 1 73 ? -12.994 5.139 19.350 1.00 93.50 73 VAL A N 1
ATOM 571 C CA . VAL A 1 73 ? -13.623 5.140 20.682 1.00 93.50 73 VAL A CA 1
ATOM 572 C C . VAL A 1 73 ? -13.330 3.832 21.410 1.00 93.50 73 VAL A C 1
ATOM 574 O O . VAL A 1 73 ? -13.013 3.857 22.593 1.00 93.50 73 VAL A O 1
ATOM 577 N N . ILE A 1 74 ? -13.359 2.700 20.707 1.00 94.75 74 ILE A N 1
ATOM 578 C CA . ILE A 1 74 ? -13.012 1.395 21.284 1.00 94.75 74 ILE A CA 1
ATOM 579 C C . ILE A 1 74 ? -11.537 1.371 21.704 1.00 94.75 74 ILE A C 1
ATOM 581 O O . ILE A 1 74 ? -11.225 0.952 22.813 1.00 94.75 74 ILE A O 1
ATOM 585 N N . ARG A 1 75 ? -10.632 1.888 20.863 1.00 92.62 75 ARG A N 1
ATOM 586 C CA . ARG A 1 75 ? -9.201 2.033 21.179 1.00 92.62 75 ARG A CA 1
ATOM 587 C C . ARG A 1 75 ? -8.951 2.950 22.370 1.00 92.62 75 ARG A C 1
ATOM 589 O O . ARG A 1 75 ? -8.076 2.659 23.176 1.00 92.62 75 ARG A O 1
ATOM 596 N N . GLN A 1 76 ? -9.736 4.015 22.511 1.00 90.56 76 GLN A N 1
ATOM 597 C CA . GLN A 1 76 ? -9.676 4.864 23.694 1.00 90.56 76 GLN A CA 1
ATOM 598 C C . GLN A 1 76 ? -10.076 4.079 24.954 1.00 90.56 76 GLN A C 1
ATOM 600 O O . GLN A 1 76 ? -9.311 4.057 25.914 1.00 90.56 76 GLN A O 1
ATOM 605 N N . LEU A 1 77 ? -11.210 3.369 24.926 1.00 93.44 77 LEU A N 1
ATOM 606 C CA . LEU A 1 77 ? -11.648 2.538 26.055 1.00 93.44 77 LEU A CA 1
ATOM 607 C C . LEU A 1 77 ? -10.617 1.454 26.404 1.00 93.44 77 LEU A C 1
ATOM 609 O O . LEU A 1 77 ? -10.348 1.238 27.582 1.00 93.44 77 LEU A O 1
ATOM 613 N N . LEU A 1 78 ? -10.008 0.822 25.394 1.00 93.88 78 LEU A N 1
ATOM 614 C CA . LEU A 1 78 ? -8.902 -0.125 25.566 1.00 93.88 78 LEU A CA 1
ATOM 615 C C . LEU A 1 78 ? -7.715 0.523 26.277 1.00 93.88 78 LEU A C 1
ATOM 617 O O . LEU A 1 78 ? -7.209 -0.038 27.240 1.00 93.88 78 LEU A O 1
ATOM 621 N N . SER A 1 79 ? -7.286 1.707 25.832 1.00 93.25 79 SER A N 1
ATOM 622 C CA . SER A 1 79 ? -6.147 2.402 26.440 1.00 93.25 79 SER A CA 1
ATOM 623 C C . SER A 1 79 ? -6.389 2.786 27.903 1.00 93.25 79 SER A C 1
ATOM 625 O O . SER A 1 79 ? -5.448 2.806 28.689 1.00 93.25 79 SER A O 1
ATOM 627 N N . GLU A 1 80 ? -7.645 3.057 28.268 1.00 92.00 80 GLU A N 1
ATOM 628 C CA . GLU A 1 80 ? -8.044 3.452 29.622 1.00 92.00 80 GLU A CA 1
ATOM 629 C C . GLU A 1 80 ? -8.186 2.247 30.569 1.00 92.00 80 GLU A C 1
ATOM 631 O O . GLU A 1 80 ? -7.800 2.343 31.732 1.00 92.00 80 GLU A O 1
ATOM 636 N N . HIS A 1 81 ? -8.720 1.116 30.090 1.00 94.50 81 HIS A N 1
ATOM 637 C CA . HIS A 1 81 ? -9.107 -0.014 30.951 1.00 94.50 81 HIS A CA 1
ATOM 638 C C . HIS A 1 81 ? -8.173 -1.225 30.844 1.00 94.50 81 HIS A C 1
ATOM 640 O O . HIS A 1 81 ? -8.038 -1.974 31.806 1.00 94.50 81 HIS A O 1
ATOM 646 N N . GLU A 1 82 ? -7.520 -1.423 29.698 1.00 95.44 82 GLU A N 1
ATOM 647 C CA . GLU A 1 82 ? -6.614 -2.547 29.433 1.00 95.44 82 GLU A CA 1
ATOM 648 C C . GLU A 1 82 ? -5.364 -2.058 28.659 1.00 95.44 82 GLU A C 1
ATOM 650 O O . GLU A 1 82 ? -5.144 -2.427 27.499 1.00 95.44 82 GLU A O 1
ATOM 655 N N . PRO A 1 83 ? -4.511 -1.206 29.266 1.00 94.25 83 PRO A N 1
ATOM 656 C CA . PRO A 1 83 ? -3.410 -0.529 28.569 1.00 94.25 83 PRO A CA 1
ATOM 657 C C . PRO A 1 83 ? -2.353 -1.487 28.000 1.00 94.25 83 PRO A C 1
ATOM 659 O O . PRO A 1 83 ? -1.804 -1.234 26.928 1.00 94.25 83 PRO A O 1
ATOM 662 N N . ASN A 1 84 ? -2.091 -2.613 28.672 1.00 93.69 84 ASN A N 1
ATOM 663 C CA . ASN A 1 84 ? -1.150 -3.626 28.181 1.00 93.69 84 ASN A CA 1
ATOM 664 C C . ASN A 1 84 ? -1.679 -4.328 26.922 1.00 93.69 84 ASN A C 1
ATOM 666 O O . ASN A 1 84 ? -0.934 -4.518 25.960 1.00 93.69 84 ASN A O 1
ATOM 670 N N . LEU A 1 85 ? -2.977 -4.643 26.896 1.00 93.12 85 LEU A N 1
ATOM 671 C CA . LEU A 1 85 ? -3.649 -5.191 25.719 1.00 93.12 85 LEU A CA 1
ATOM 672 C C . LEU A 1 85 ? -3.655 -4.171 24.580 1.00 93.12 85 LEU A C 1
ATOM 674 O O . LEU A 1 85 ? -3.351 -4.515 23.439 1.00 93.12 85 LEU A O 1
ATOM 678 N N . TYR A 1 86 ? -3.950 -2.905 24.886 1.00 93.06 86 TYR A N 1
ATOM 679 C CA . TYR A 1 86 ? -3.883 -1.825 23.907 1.00 93.06 86 TYR A CA 1
ATOM 680 C C . TYR A 1 86 ? -2.486 -1.718 23.283 1.00 93.06 86 TYR A C 1
ATOM 682 O O . TYR A 1 86 ? -2.361 -1.659 22.059 1.00 93.06 86 TYR A O 1
ATOM 690 N N . GLN A 1 87 ? -1.433 -1.780 24.102 1.00 90.31 87 GLN A N 1
ATOM 691 C CA . GLN A 1 87 ? -0.059 -1.765 23.612 1.00 90.31 87 GLN A CA 1
ATOM 692 C C . GLN A 1 87 ? 0.265 -2.995 22.754 1.00 90.31 87 GLN A C 1
ATOM 694 O O . GLN A 1 87 ? 0.920 -2.860 21.722 1.00 90.31 87 GLN A O 1
ATOM 699 N N . ALA A 1 88 ? -0.227 -4.181 23.120 1.00 89.81 88 ALA A N 1
ATOM 700 C CA . ALA A 1 88 ? -0.069 -5.383 22.305 1.00 89.81 88 ALA A CA 1
ATOM 701 C C . ALA A 1 88 ? -0.733 -5.236 20.925 1.00 89.81 88 ALA A C 1
ATOM 703 O O . ALA A 1 88 ? -0.124 -5.586 19.917 1.00 89.81 88 ALA A O 1
ATOM 704 N N . ILE A 1 89 ? -1.929 -4.645 20.850 1.00 87.75 89 ILE A N 1
ATOM 705 C CA . ILE A 1 89 ? -2.618 -4.361 19.579 1.00 87.75 89 ILE A CA 1
ATOM 706 C C . ILE A 1 89 ? -1.847 -3.327 18.751 1.00 87.75 89 ILE A C 1
ATOM 708 O O . ILE A 1 89 ? -1.709 -3.484 17.540 1.00 87.75 89 ILE A O 1
ATOM 712 N N . LEU A 1 90 ? -1.305 -2.278 19.379 1.00 85.12 90 LEU A N 1
ATOM 713 C CA . LEU A 1 90 ? -0.445 -1.320 18.676 1.00 85.12 90 LEU A CA 1
ATOM 714 C C . LEU A 1 90 ? 0.806 -1.993 18.114 1.00 85.12 90 LEU A C 1
ATOM 716 O O . LEU A 1 90 ? 1.240 -1.648 17.014 1.00 85.12 90 LEU A O 1
ATOM 720 N N . ASN A 1 91 ? 1.380 -2.945 18.846 1.00 84.50 91 ASN A N 1
ATOM 721 C CA . ASN A 1 91 ? 2.513 -3.723 18.367 1.00 84.50 91 ASN A CA 1
ATOM 722 C C . ASN A 1 91 ? 2.093 -4.618 17.190 1.00 84.50 91 ASN A C 1
ATOM 724 O O . ASN A 1 91 ? 2.822 -4.666 16.206 1.00 84.50 91 ASN A O 1
ATOM 728 N N . LEU A 1 92 ? 0.895 -5.221 17.211 1.00 74.31 92 LEU A N 1
ATOM 729 C CA . LEU A 1 92 ? 0.347 -5.948 16.055 1.00 74.31 92 LEU A CA 1
ATOM 730 C C . LEU A 1 92 ? 0.242 -5.062 14.804 1.00 74.31 92 LEU A C 1
ATOM 732 O O . LEU A 1 92 ? 0.708 -5.453 13.733 1.00 74.31 92 LEU A O 1
ATOM 736 N N . ALA A 1 93 ? -0.274 -3.840 14.944 1.00 64.75 93 ALA A N 1
ATOM 737 C CA . ALA A 1 93 ? -0.359 -2.870 13.846 1.00 64.75 93 ALA A CA 1
ATOM 738 C C . ALA A 1 93 ? 1.017 -2.514 13.257 1.00 64.75 93 ALA A C 1
ATOM 740 O O . ALA A 1 93 ? 1.171 -2.267 12.056 1.00 64.75 93 ALA A O 1
ATOM 741 N N . GLN A 1 94 ? 2.035 -2.496 14.118 1.00 61.78 94 GLN A N 1
ATOM 742 C CA . GLN A 1 94 ? 3.428 -2.244 13.752 1.00 61.78 94 GLN A CA 1
ATOM 743 C C . GLN A 1 94 ? 4.119 -3.485 13.165 1.00 61.78 94 GLN A C 1
ATOM 745 O O . GLN A 1 94 ? 5.084 -3.336 12.420 1.00 61.78 94 GLN A O 1
ATOM 750 N N . THR A 1 95 ? 3.587 -4.690 13.399 1.00 58.94 95 THR A N 1
ATOM 751 C CA . THR A 1 95 ? 4.044 -5.950 12.786 1.00 58.94 95 THR A CA 1
ATOM 752 C C . THR A 1 95 ? 3.475 -6.210 11.386 1.00 58.94 95 THR A C 1
ATOM 754 O O . THR A 1 95 ? 3.435 -7.363 10.954 1.00 58.94 95 THR A O 1
ATOM 757 N N . LYS A 1 96 ? 3.072 -5.167 10.632 1.00 59.47 96 LYS A N 1
ATOM 758 C CA . LYS A 1 96 ? 2.873 -5.284 9.169 1.00 59.47 96 LYS A CA 1
ATOM 759 C C . LYS A 1 96 ? 4.011 -6.150 8.601 1.00 59.47 96 LYS A C 1
ATOM 761 O O . LYS A 1 96 ? 5.166 -5.846 8.905 1.00 59.47 96 LYS A O 1
ATOM 766 N N . PRO A 1 97 ? 3.720 -7.225 7.841 1.00 62.59 97 PRO A N 1
ATOM 767 C CA . PRO A 1 97 ? 4.612 -8.375 7.785 1.00 62.59 97 PRO A CA 1
ATOM 768 C C . PRO A 1 97 ? 6.001 -7.943 7.332 1.00 62.59 97 PRO A C 1
ATOM 770 O O . PRO A 1 97 ? 6.130 -7.317 6.279 1.00 62.59 97 PRO A O 1
ATOM 773 N N . THR A 1 98 ? 7.034 -8.278 8.104 1.00 65.12 98 THR A N 1
ATOM 774 C CA . THR A 1 98 ? 8.442 -8.055 7.737 1.00 65.12 98 THR A CA 1
ATOM 775 C C . THR A 1 98 ? 8.705 -8.472 6.291 1.00 65.12 98 THR A C 1
ATOM 777 O O . THR A 1 98 ? 9.403 -7.783 5.553 1.00 65.12 98 THR A O 1
ATOM 780 N N . GLU A 1 99 ? 8.056 -9.550 5.860 1.00 69.88 99 GLU A N 1
ATOM 781 C CA . GLU A 1 99 ? 8.093 -10.062 4.500 1.00 69.88 99 GLU A CA 1
ATOM 782 C C . GLU A 1 99 ? 7.549 -9.076 3.449 1.00 69.88 99 GLU A C 1
ATOM 784 O O . GLU A 1 99 ? 8.174 -8.904 2.410 1.00 69.88 99 GLU A O 1
ATOM 789 N N . VAL A 1 100 ? 6.460 -8.348 3.718 1.00 75.50 100 VAL A N 1
ATOM 790 C CA . VAL A 1 100 ? 5.923 -7.328 2.795 1.00 75.50 100 VAL A CA 1
ATOM 791 C C . VAL A 1 100 ? 6.903 -6.166 2.643 1.00 75.50 100 VAL A C 1
ATOM 793 O O . VAL A 1 100 ? 7.136 -5.698 1.529 1.00 75.50 100 VAL A O 1
ATOM 796 N N . PHE A 1 101 ? 7.527 -5.716 3.736 1.00 78.69 101 PHE A N 1
ATOM 797 C CA . PHE A 1 101 ? 8.560 -4.678 3.662 1.00 78.69 101 PHE A CA 1
ATOM 798 C C . PHE A 1 101 ? 9.826 -5.169 2.957 1.00 78.69 101 PHE A C 1
ATOM 800 O O . PHE A 1 101 ? 10.395 -4.438 2.149 1.00 78.69 101 PHE A O 1
ATOM 807 N N . GLN A 1 102 ? 10.255 -6.406 3.212 1.00 82.69 102 GLN A N 1
ATOM 808 C CA . GLN A 1 102 ? 11.392 -7.022 2.527 1.00 82.69 102 GLN A CA 1
ATOM 809 C C . GLN A 1 102 ? 11.134 -7.162 1.024 1.00 82.69 102 GLN A C 1
ATOM 811 O O . GLN A 1 102 ? 11.961 -6.726 0.224 1.00 82.69 102 GLN A O 1
ATOM 816 N N . GLN A 1 103 ? 9.973 -7.692 0.633 1.00 85.56 103 GLN A N 1
ATOM 817 C CA . GLN A 1 103 ? 9.564 -7.818 -0.766 1.00 85.56 103 GLN A CA 1
ATOM 818 C C . GLN A 1 103 ? 9.481 -6.450 -1.445 1.00 85.56 103 GLN A C 1
ATOM 820 O O . GLN A 1 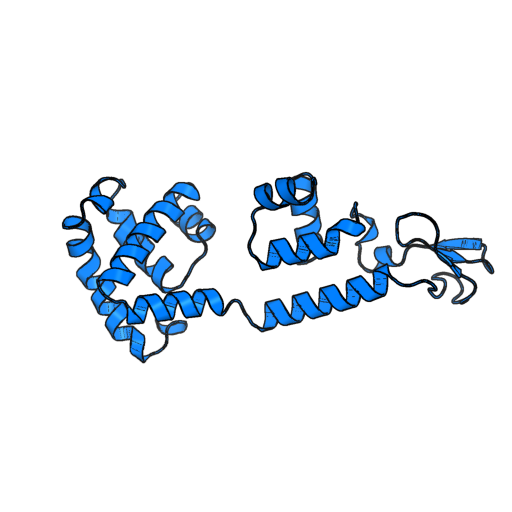103 ? 9.986 -6.278 -2.555 1.00 85.56 103 GLN A O 1
ATOM 825 N N . ALA A 1 104 ? 8.910 -5.449 -0.774 1.00 88.00 104 ALA A N 1
ATOM 826 C CA . ALA A 1 104 ? 8.814 -4.111 -1.335 1.00 88.00 104 ALA A CA 1
ATOM 827 C C . ALA A 1 104 ? 10.185 -3.437 -1.477 1.00 88.00 104 ALA A C 1
ATOM 829 O O . ALA A 1 104 ? 10.450 -2.807 -2.499 1.00 88.00 104 ALA A O 1
ATOM 830 N N . ASN A 1 105 ? 11.086 -3.610 -0.508 1.00 90.12 105 ASN A N 1
ATOM 831 C CA . ASN A 1 105 ? 12.458 -3.111 -0.602 1.00 90.12 105 ASN A CA 1
ATOM 832 C C . ASN A 1 105 ? 13.243 -3.805 -1.721 1.00 90.12 105 ASN A C 1
ATOM 834 O O . ASN A 1 105 ? 13.921 -3.126 -2.491 1.00 90.12 105 ASN A O 1
ATOM 838 N N . ALA A 1 106 ? 13.103 -5.125 -1.870 1.00 91.56 106 ALA A N 1
ATOM 839 C CA . ALA A 1 106 ? 13.702 -5.872 -2.974 1.00 91.56 106 ALA A CA 1
ATOM 840 C C . ALA A 1 106 ? 13.168 -5.387 -4.333 1.00 91.56 106 ALA A C 1
ATOM 842 O O . ALA A 1 106 ? 13.944 -5.127 -5.254 1.00 91.56 106 ALA A O 1
ATOM 843 N N . PHE A 1 107 ? 11.854 -5.175 -4.440 1.00 92.06 107 PHE A N 1
ATOM 844 C CA . PHE A 1 107 ? 11.228 -4.619 -5.637 1.00 92.06 107 PHE A CA 1
ATOM 845 C C . PHE A 1 107 ? 11.726 -3.201 -5.947 1.00 92.06 107 PHE A C 1
ATOM 847 O O . PHE A 1 107 ? 12.068 -2.908 -7.092 1.00 92.06 107 PHE A O 1
ATOM 854 N N . LYS A 1 108 ? 11.829 -2.323 -4.941 1.00 94.44 108 LYS A N 1
ATOM 855 C CA . LYS A 1 108 ? 12.378 -0.969 -5.105 1.00 94.44 108 LYS A CA 1
ATOM 856 C C . LYS A 1 108 ? 13.838 -0.990 -5.548 1.00 94.44 108 LYS A C 1
ATOM 858 O O . LYS A 1 108 ? 14.199 -0.198 -6.418 1.00 94.44 108 LYS A O 1
ATOM 863 N N . ALA A 1 109 ? 14.665 -1.870 -4.982 1.00 95.38 109 ALA A N 1
ATOM 864 C CA . ALA A 1 109 ? 16.070 -2.009 -5.360 1.00 95.38 109 ALA A CA 1
ATOM 865 C C . ALA A 1 109 ? 16.196 -2.438 -6.829 1.00 95.38 109 ALA A C 1
ATOM 867 O O . ALA A 1 109 ? 16.806 -1.727 -7.627 1.00 95.38 109 ALA A O 1
ATOM 868 N N . TRP A 1 110 ? 15.494 -3.509 -7.210 1.00 95.06 110 TRP A N 1
ATOM 869 C CA . TRP A 1 110 ? 15.415 -3.973 -8.596 1.00 95.06 110 TRP A CA 1
ATOM 870 C C . TRP A 1 110 ? 14.928 -2.877 -9.556 1.00 95.06 110 TRP A C 1
ATOM 872 O O . TRP A 1 110 ? 15.510 -2.663 -10.621 1.00 95.06 110 TRP A O 1
ATOM 882 N N . LEU A 1 111 ? 13.871 -2.150 -9.183 1.00 93.81 111 LEU A N 1
ATOM 883 C CA . LEU A 1 111 ? 13.310 -1.095 -10.021 1.00 93.81 111 LEU A CA 1
ATOM 884 C C . LEU A 1 111 ? 14.291 0.072 -10.182 1.00 93.81 111 LEU A C 1
ATOM 886 O O . LEU A 1 111 ? 14.414 0.622 -11.275 1.00 93.81 111 LEU A O 1
ATOM 890 N N . THR A 1 112 ? 15.004 0.428 -9.114 1.00 94.81 112 THR A N 1
ATOM 891 C CA . THR A 1 112 ? 16.037 1.470 -9.132 1.00 94.81 112 THR A CA 1
ATOM 892 C C . THR A 1 112 ? 17.170 1.094 -10.080 1.00 94.81 112 THR A C 1
ATOM 894 O O . THR A 1 112 ? 17.541 1.897 -10.934 1.00 94.81 112 THR A O 1
ATOM 897 N N . GLU A 1 113 ? 17.679 -0.136 -9.990 1.00 93.94 113 GLU A N 1
ATOM 898 C CA . GLU A 1 113 ? 18.709 -0.640 -10.903 1.00 93.94 113 GLU A CA 1
ATOM 899 C C . GLU A 1 113 ? 18.232 -0.602 -12.357 1.00 93.94 113 GLU A C 1
ATOM 901 O O . GLU A 1 113 ? 18.905 -0.041 -13.225 1.00 93.94 113 GLU A O 1
ATOM 906 N N . LEU A 1 114 ? 17.030 -1.121 -12.622 1.00 91.94 114 LEU A N 1
ATOM 907 C CA . LEU A 1 114 ? 16.449 -1.149 -13.960 1.00 91.94 114 LEU A CA 1
ATOM 908 C C . LEU A 1 114 ? 16.284 0.261 -14.546 1.00 91.94 114 LEU A C 1
ATOM 910 O O . LEU A 1 114 ? 16.647 0.498 -15.699 1.00 91.94 114 LEU A O 1
ATOM 914 N N . LEU A 1 115 ? 15.748 1.204 -13.766 1.00 91.00 115 LEU A N 1
ATOM 915 C CA . LEU A 1 115 ? 15.527 2.583 -14.205 1.00 91.00 115 LEU A CA 1
ATOM 916 C C . LEU A 1 115 ? 16.831 3.369 -14.386 1.00 91.00 115 LEU A C 1
ATOM 918 O O . LEU A 1 115 ? 16.830 4.334 -15.154 1.00 91.00 115 LEU A O 1
ATOM 922 N N . ASN A 1 116 ? 17.928 2.954 -13.749 1.00 91.19 116 ASN A N 1
ATOM 923 C CA . ASN A 1 116 ? 19.248 3.582 -13.860 1.00 91.19 116 ASN A CA 1
ATOM 924 C C . ASN A 1 116 ? 20.165 2.923 -14.901 1.00 91.19 116 ASN A C 1
ATOM 926 O O . ASN A 1 116 ? 21.233 3.459 -15.195 1.00 91.19 116 ASN A O 1
ATOM 930 N N . MET A 1 117 ? 19.747 1.818 -15.526 1.00 91.56 117 MET A N 1
ATOM 931 C CA . MET A 1 117 ? 20.514 1.168 -16.591 1.00 91.56 117 MET A CA 1
ATOM 932 C C . MET A 1 117 ? 20.850 2.142 -17.732 1.00 91.56 117 MET A C 1
ATOM 934 O O . MET A 1 117 ? 19.974 2.793 -18.319 1.00 91.56 117 MET A O 1
ATOM 938 N N . ALA A 1 118 ? 22.138 2.205 -18.072 1.00 90.50 118 ALA A N 1
ATOM 939 C CA . ALA A 1 118 ? 22.660 2.990 -19.191 1.00 90.50 118 ALA A CA 1
ATOM 940 C C . ALA A 1 118 ? 22.832 2.154 -20.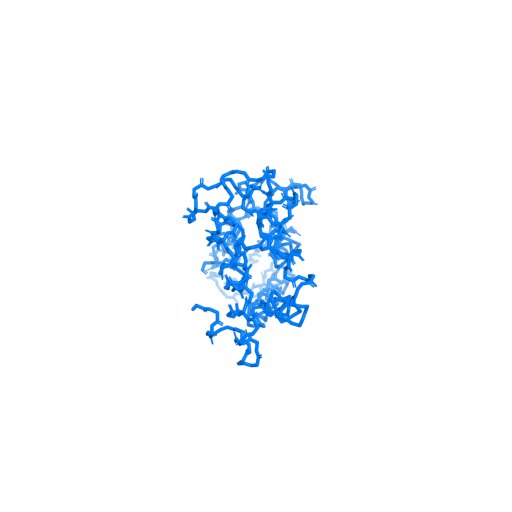471 1.00 90.50 118 ALA A C 1
ATOM 942 O O . ALA A 1 118 ? 22.785 2.694 -21.579 1.00 90.50 118 ALA A O 1
ATOM 943 N N . ILE A 1 119 ? 23.000 0.836 -20.325 1.00 91.50 119 ILE A N 1
ATOM 944 C CA . ILE A 1 119 ? 23.226 -0.124 -21.409 1.00 91.50 119 ILE A CA 1
ATOM 945 C C . ILE A 1 119 ? 22.328 -1.336 -21.159 1.00 91.50 119 ILE A C 1
ATOM 947 O O . ILE A 1 119 ? 22.247 -1.810 -20.032 1.00 91.50 119 ILE A O 1
ATOM 951 N N . MET A 1 120 ? 21.673 -1.841 -22.206 1.00 94.00 120 MET A N 1
ATOM 952 C CA . MET A 1 120 ? 20.856 -3.054 -22.147 1.00 94.00 120 MET A CA 1
ATOM 953 C C . MET A 1 120 ? 21.131 -3.918 -23.378 1.00 94.00 120 MET A C 1
ATOM 955 O O . MET A 1 120 ? 21.162 -3.376 -24.482 1.00 94.00 120 MET A O 1
ATOM 959 N N . PRO A 1 121 ? 21.297 -5.244 -23.251 1.00 95.50 121 PRO A N 1
ATOM 960 C CA . PRO A 1 121 ? 21.381 -6.119 -24.415 1.00 95.50 121 PRO A CA 1
ATOM 961 C C . PRO A 1 121 ? 20.161 -5.937 -25.320 1.00 95.50 121 PRO A C 1
ATOM 963 O O . PRO A 1 121 ? 19.032 -5.835 -24.847 1.00 95.50 121 PRO A O 1
ATOM 966 N N . CYS A 1 122 ? 20.379 -5.872 -26.631 1.00 96.25 122 CYS A N 1
ATOM 967 C CA . CYS A 1 122 ? 19.278 -5.694 -27.567 1.00 96.25 122 CYS A CA 1
ATOM 968 C C . CYS A 1 122 ? 18.363 -6.927 -27.622 1.00 96.25 122 CYS A C 1
ATOM 970 O O . CYS A 1 122 ? 18.814 -7.991 -28.040 1.00 96.25 122 CYS A O 1
ATOM 972 N N . ASP A 1 123 ? 17.064 -6.737 -27.371 1.00 95.38 123 ASP A N 1
ATOM 973 C CA . ASP A 1 123 ? 16.032 -7.793 -27.434 1.00 95.38 123 ASP A CA 1
ATOM 974 C C . ASP A 1 123 ? 15.948 -8.547 -28.780 1.00 95.38 123 ASP A C 1
ATOM 976 O O . ASP A 1 123 ? 15.360 -9.620 -28.850 1.00 95.38 123 ASP A O 1
ATOM 980 N N . TYR A 1 124 ? 16.509 -8.000 -29.866 1.00 96.50 124 TYR A N 1
ATOM 981 C CA . TYR A 1 124 ? 16.414 -8.583 -31.212 1.00 96.50 124 TYR A CA 1
ATOM 982 C C . TYR A 1 124 ? 17.699 -9.241 -31.717 1.00 96.50 124 TYR A C 1
ATOM 984 O O . TYR A 1 124 ? 17.642 -10.038 -32.646 1.00 96.50 124 TYR A O 1
ATOM 992 N N . CYS A 1 125 ? 18.863 -8.848 -31.194 1.00 97.00 125 CYS A N 1
ATOM 993 C CA . CYS A 1 125 ? 20.157 -9.302 -31.728 1.00 97.00 125 CYS A CA 1
ATOM 994 C C . CYS A 1 125 ? 21.241 -9.494 -30.660 1.00 97.00 125 CYS A C 1
ATOM 996 O O . CYS A 1 125 ? 22.402 -9.678 -31.010 1.00 97.00 125 CYS A O 1
ATOM 998 N N . ALA A 1 126 ? 20.893 -9.366 -29.375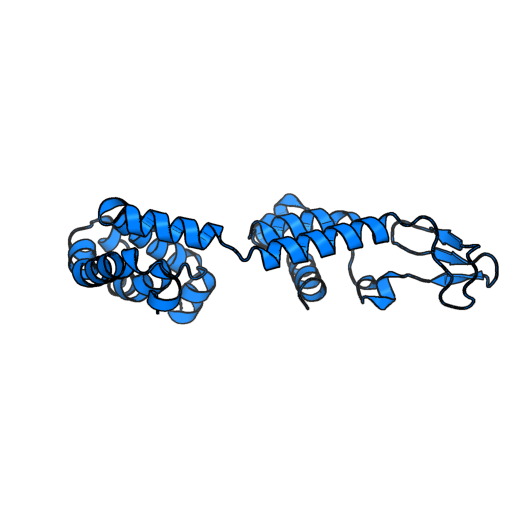 1.00 96.38 126 ALA A N 1
ATOM 999 C CA . ALA A 1 126 ? 21.774 -9.467 -28.207 1.00 96.38 126 ALA A CA 1
ATOM 1000 C C . ALA A 1 126 ? 22.978 -8.500 -28.161 1.00 96.38 126 ALA A C 1
ATOM 1002 O O . ALA A 1 126 ? 23.715 -8.478 -27.180 1.00 96.38 126 ALA A O 1
ATOM 1003 N N . SER A 1 127 ? 23.176 -7.647 -29.173 1.00 97.00 127 SER A N 1
ATOM 1004 C CA . SER A 1 127 ? 24.271 -6.674 -29.191 1.00 97.00 127 SER A CA 1
ATOM 1005 C C . SER A 1 127 ? 24.197 -5.704 -28.007 1.00 97.00 127 SER A C 1
ATOM 1007 O O . SER A 1 127 ? 23.142 -5.124 -27.748 1.00 97.00 127 SER A O 1
ATOM 1009 N N . LEU A 1 128 ? 25.346 -5.451 -27.369 1.00 96.44 128 LEU A N 1
ATOM 1010 C CA . LEU A 1 128 ? 25.531 -4.432 -26.325 1.00 96.44 128 LEU A CA 1
ATOM 1011 C C . LEU A 1 128 ? 25.734 -3.014 -26.883 1.00 96.44 128 LEU A C 1
ATOM 1013 O O . LEU A 1 128 ? 25.854 -2.056 -26.123 1.00 96.44 128 LEU A O 1
ATOM 1017 N N . LYS A 1 129 ? 25.759 -2.842 -28.214 1.00 96.81 129 LYS A N 1
ATOM 1018 C CA . LYS A 1 129 ? 25.877 -1.527 -28.867 1.00 96.81 129 LYS A CA 1
ATOM 1019 C C . LYS A 1 129 ? 24.548 -0.768 -28.786 1.00 96.81 129 LYS A C 1
ATOM 1021 O O . LYS A 1 129 ? 23.944 -0.463 -29.813 1.00 96.81 129 LYS A O 1
ATOM 1026 N N . THR A 1 130 ? 24.057 -0.492 -27.583 1.00 97.12 130 THR A N 1
ATOM 1027 C CA . THR A 1 130 ? 22.767 0.166 -27.333 1.00 97.12 130 THR A CA 1
ATOM 1028 C C . THR A 1 130 ? 22.947 1.507 -26.656 1.00 97.12 130 THR A C 1
ATOM 1030 O O . THR A 1 130 ? 23.875 1.684 -25.876 1.00 97.12 130 THR A O 1
ATOM 1033 N N . VAL A 1 131 ? 22.034 2.434 -26.923 1.00 95.50 131 VAL A N 1
ATOM 1034 C CA . VAL A 1 131 ? 21.974 3.724 -26.234 1.00 95.50 131 VAL A CA 1
ATOM 1035 C C . VAL A 1 131 ? 20.578 3.955 -25.687 1.00 95.50 131 VAL A C 1
ATOM 1037 O O . VAL A 1 131 ? 19.594 3.672 -26.376 1.00 95.50 131 VAL A O 1
ATOM 1040 N N . ARG A 1 132 ? 20.492 4.471 -24.462 1.00 94.75 132 ARG A N 1
ATOM 1041 C CA . ARG A 1 132 ? 19.229 4.922 -23.878 1.00 94.75 132 ARG A CA 1
ATOM 1042 C C . ARG A 1 132 ? 18.720 6.156 -24.624 1.00 94.75 132 ARG A C 1
ATOM 1044 O O . ARG A 1 132 ? 19.508 7.026 -24.988 1.00 94.75 132 ARG A O 1
ATOM 1051 N N . ILE A 1 133 ? 17.414 6.218 -24.873 1.00 92.88 133 ILE A N 1
ATOM 1052 C CA . ILE A 1 133 ? 16.766 7.320 -25.591 1.00 92.88 133 ILE A CA 1
ATOM 1053 C C . ILE A 1 133 ? 15.476 7.769 -24.896 1.00 92.88 133 ILE A C 1
ATOM 1055 O O . ILE A 1 133 ? 14.663 6.950 -24.471 1.00 92.88 133 ILE A O 1
ATOM 1059 N N . GLY A 1 134 ? 15.253 9.085 -24.855 1.00 84.44 134 GLY A N 1
ATOM 1060 C CA . GLY A 1 134 ? 14.060 9.695 -24.264 1.00 84.44 134 GLY A CA 1
ATOM 1061 C C . GLY A 1 134 ? 13.970 9.561 -22.737 1.00 84.44 134 GLY A C 1
ATOM 1062 O O . GLY A 1 134 ? 14.872 9.051 -22.079 1.00 84.44 134 GLY A O 1
ATOM 1063 N N . HIS A 1 135 ? 12.854 10.041 -22.179 1.00 73.31 135 HIS A N 1
ATOM 1064 C CA . HIS A 1 135 ? 12.619 10.052 -20.728 1.00 73.31 135 HIS A CA 1
ATOM 1065 C C . HIS A 1 135 ? 12.182 8.693 -20.169 1.00 73.31 135 HIS A C 1
ATOM 1067 O O . HIS A 1 135 ? 12.503 8.347 -19.036 1.00 73.31 135 HIS A O 1
ATOM 1073 N N . ARG A 1 136 ? 11.466 7.894 -20.968 1.00 77.06 136 ARG A N 1
ATOM 1074 C CA . ARG A 1 136 ? 11.129 6.511 -20.605 1.00 77.06 136 ARG A CA 1
ATOM 1075 C C . ARG A 1 136 ? 12.345 5.610 -20.810 1.00 77.06 136 ARG A C 1
ATOM 1077 O O . ARG A 1 136 ? 13.203 5.922 -21.629 1.00 77.06 136 ARG A O 1
ATOM 1084 N N . LEU A 1 137 ? 12.381 4.469 -20.120 1.00 88.62 137 LEU A N 1
ATOM 1085 C CA . LEU A 1 137 ? 13.426 3.449 -20.258 1.00 88.62 137 LEU A CA 1
ATOM 1086 C C . LEU A 1 137 ? 13.365 2.753 -21.639 1.00 88.62 137 LEU A C 1
ATOM 1088 O O . LEU A 1 137 ? 12.980 1.596 -21.760 1.00 88.62 137 LEU A O 1
ATOM 1092 N N . ASN A 1 138 ? 13.690 3.484 -22.705 1.00 93.31 138 ASN A N 1
ATOM 1093 C CA . ASN A 1 138 ? 13.791 2.985 -24.072 1.00 93.31 138 ASN A CA 1
ATOM 1094 C C . ASN A 1 138 ? 15.255 2.955 -24.502 1.00 93.31 138 ASN A C 1
ATOM 1096 O O . ASN A 1 138 ? 16.038 3.839 -24.159 1.00 93.31 138 ASN A O 1
ATOM 1100 N N . PHE A 1 139 ? 15.595 1.979 -25.333 1.00 96.25 139 PHE A N 1
ATOM 1101 C CA . PHE A 1 139 ? 16.928 1.809 -25.887 1.00 96.25 139 PHE A CA 1
ATOM 1102 C C . PHE A 1 139 ? 16.863 1.670 -27.400 1.00 96.25 139 PHE A C 1
ATOM 1104 O O . PHE A 1 139 ? 15.954 1.042 -27.946 1.00 96.25 139 PHE A O 1
ATOM 1111 N N . ARG A 1 140 ? 17.863 2.220 -28.088 1.00 96.75 140 ARG A N 1
ATOM 1112 C CA . ARG A 1 140 ? 18.089 2.003 -29.517 1.00 96.75 140 ARG A CA 1
ATOM 1113 C C . ARG A 1 140 ? 19.364 1.206 -29.726 1.00 96.75 140 ARG A C 1
ATOM 1115 O O . ARG A 1 140 ? 20.437 1.611 -29.280 1.00 96.75 140 ARG A O 1
ATOM 1122 N N . CYS A 1 141 ? 19.263 0.095 -30.447 1.00 98.00 141 CYS A N 1
ATOM 1123 C CA . CYS A 1 141 ? 20.424 -0.683 -30.858 1.00 98.00 141 CYS A CA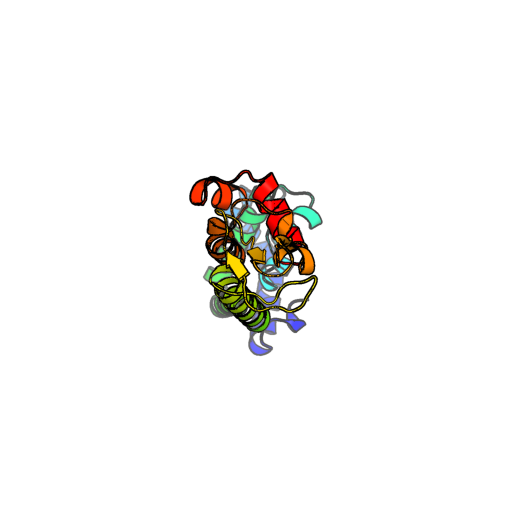 1
ATOM 1124 C C . CYS A 1 141 ? 21.103 -0.031 -32.068 1.00 98.00 141 CYS A C 1
ATOM 1126 O O . CYS A 1 141 ? 20.453 0.267 -33.068 1.00 98.00 141 CYS A O 1
ATOM 1128 N N . ARG A 1 142 ? 22.420 0.170 -32.011 1.00 97.50 142 ARG A N 1
ATOM 1129 C CA . ARG A 1 142 ? 23.221 0.690 -33.128 1.00 97.50 142 ARG A CA 1
ATOM 1130 C C . ARG A 1 142 ? 23.547 -0.383 -34.168 1.00 97.50 142 ARG A C 1
ATOM 1132 O O . ARG A 1 142 ? 23.739 -0.019 -35.319 1.00 97.50 142 ARG A O 1
ATOM 1139 N N . ALA A 1 143 ? 23.556 -1.664 -33.786 1.00 97.56 143 ALA A N 1
ATOM 1140 C CA . ALA A 1 143 ? 23.813 -2.780 -34.698 1.00 97.56 143 ALA A CA 1
ATOM 1141 C C . ALA A 1 143 ? 22.600 -3.083 -35.596 1.00 97.56 143 ALA A C 1
ATOM 1143 O O . ALA A 1 143 ? 22.686 -2.937 -36.808 1.00 97.56 143 ALA A O 1
ATOM 1144 N N . CYS A 1 144 ? 21.445 -3.428 -35.014 1.00 97.75 144 CYS A N 1
ATOM 1145 C CA . CYS A 1 144 ? 20.239 -3.771 -35.786 1.00 97.75 144 CYS A CA 1
ATOM 1146 C C . CYS A 1 144 ? 19.265 -2.597 -35.997 1.00 97.75 144 CYS A C 1
ATOM 1148 O O . CYS A 1 144 ? 18.201 -2.773 -36.584 1.00 97.75 144 CYS A O 1
ATOM 1150 N N . ARG A 1 145 ? 19.590 -1.400 -35.485 1.00 97.06 145 ARG A N 1
ATOM 1151 C CA . ARG A 1 145 ? 18.819 -0.143 -35.624 1.00 97.06 145 ARG A CA 1
ATOM 1152 C C . ARG A 1 145 ? 17.425 -0.122 -34.979 1.00 97.06 145 ARG A C 1
ATOM 1154 O O . ARG A 1 145 ? 16.796 0.939 -35.000 1.00 97.06 145 ARG A O 1
ATOM 1161 N N . ARG A 1 146 ? 16.974 -1.222 -34.364 1.00 97.31 146 ARG A N 1
ATOM 1162 C CA . ARG A 1 146 ? 15.673 -1.344 -33.685 1.00 97.31 146 ARG A CA 1
ATOM 1163 C C . ARG A 1 146 ? 15.651 -0.659 -32.316 1.00 97.31 146 ARG A C 1
ATOM 1165 O O . ARG A 1 146 ? 16.667 -0.587 -31.620 1.00 97.31 146 ARG A O 1
ATOM 1172 N N . THR A 1 147 ? 14.460 -0.207 -31.929 1.00 96.12 147 THR A N 1
ATOM 1173 C CA . THR A 1 147 ? 14.157 0.334 -30.598 1.00 96.12 147 THR A CA 1
ATOM 1174 C C . THR A 1 147 ? 13.448 -0.723 -29.760 1.00 96.12 147 THR A C 1
ATOM 1176 O O . THR A 1 147 ? 12.597 -1.459 -30.265 1.00 96.12 147 THR A O 1
ATOM 1179 N N . PHE A 1 148 ? 13.779 -0.792 -28.477 1.00 95.56 148 PHE A N 1
ATOM 1180 C CA . PHE A 1 148 ? 13.145 -1.691 -27.522 1.00 95.56 148 PHE A CA 1
ATOM 1181 C C . PHE A 1 148 ? 12.974 -1.009 -26.164 1.00 95.56 148 PHE A C 1
ATOM 1183 O O . PHE A 1 148 ? 13.591 0.018 -25.881 1.00 95.56 148 PHE A O 1
ATOM 1190 N N . ASN A 1 149 ? 12.081 -1.563 -25.350 1.00 94.06 149 ASN A N 1
ATOM 1191 C CA . ASN A 1 149 ? 11.766 -1.052 -24.025 1.00 94.06 149 ASN A CA 1
ATOM 1192 C C . ASN A 1 149 ? 11.747 -2.235 -23.049 1.00 94.06 149 ASN A C 1
ATOM 1194 O O . ASN A 1 149 ? 10.793 -3.018 -23.094 1.00 94.06 149 ASN A O 1
ATOM 1198 N N . PRO A 1 150 ? 12.752 -2.357 -22.166 1.00 92.88 150 PRO A N 1
ATOM 1199 C CA . PRO A 1 150 ? 12.829 -3.447 -21.199 1.00 92.88 150 PRO A CA 1
ATOM 1200 C C . PRO A 1 150 ? 11.605 -3.566 -20.283 1.00 92.88 150 PRO A C 1
ATOM 1202 O O . PRO A 1 150 ? 11.282 -4.659 -19.824 1.00 92.88 150 PRO A O 1
ATOM 1205 N N . LEU A 1 151 ? 10.871 -2.470 -20.053 1.00 92.62 151 LEU A N 1
ATOM 1206 C CA . LEU A 1 151 ? 9.658 -2.468 -19.232 1.00 92.62 151 LEU A CA 1
ATOM 1207 C C . LEU A 1 151 ? 8.536 -3.321 -19.836 1.00 92.62 151 LEU A C 1
ATOM 1209 O O . LEU A 1 151 ? 7.667 -3.776 -19.093 1.00 92.62 151 LEU A O 1
ATOM 1213 N N . LYS A 1 152 ? 8.555 -3.583 -21.154 1.00 92.25 152 LYS A N 1
ATOM 1214 C CA . LYS A 1 152 ? 7.565 -4.447 -21.820 1.00 92.25 152 LYS A CA 1
ATOM 1215 C C . LYS A 1 152 ? 7.555 -5.859 -21.245 1.00 92.25 152 LYS A C 1
ATOM 1217 O O . LYS A 1 152 ? 6.479 -6.428 -21.074 1.00 92.25 152 LYS A O 1
ATOM 1222 N N . LYS A 1 153 ? 8.729 -6.402 -20.894 1.00 90.06 153 LYS A N 1
ATOM 1223 C CA . LYS A 1 153 ? 8.861 -7.743 -20.297 1.00 90.06 153 LYS A CA 1
ATOM 1224 C C . LYS A 1 153 ? 8.078 -7.860 -18.985 1.00 90.06 153 LYS A C 1
ATOM 1226 O O . LYS A 1 153 ? 7.501 -8.903 -18.703 1.00 90.06 153 LYS A O 1
ATOM 1231 N N . TYR A 1 154 ? 8.007 -6.763 -18.238 1.00 89.81 154 TYR A N 1
ATOM 1232 C CA . TYR A 1 154 ? 7.342 -6.672 -16.938 1.00 89.81 154 TYR A CA 1
ATOM 1233 C C . TYR A 1 154 ? 5.957 -6.012 -17.022 1.00 89.81 154 TYR A C 1
ATOM 1235 O O . TYR A 1 154 ? 5.348 -5.711 -16.001 1.00 89.81 154 TYR A O 1
ATOM 1243 N N . ARG A 1 155 ? 5.450 -5.746 -18.238 1.00 91.06 155 ARG A N 1
ATOM 1244 C CA . ARG A 1 155 ? 4.202 -4.998 -18.500 1.00 91.06 155 ARG A CA 1
ATOM 1245 C C . ARG A 1 155 ? 4.153 -3.602 -17.856 1.00 91.06 155 ARG A C 1
ATOM 1247 O O . ARG A 1 155 ? 3.075 -3.019 -17.734 1.00 91.06 155 ARG A O 1
ATOM 1254 N N . LEU A 1 156 ? 5.302 -3.044 -17.475 1.00 92.56 156 LEU A N 1
ATOM 1255 C CA . LEU A 1 156 ? 5.414 -1.712 -16.871 1.00 92.56 156 LEU A CA 1
ATOM 1256 C C . LEU A 1 156 ? 5.454 -0.596 -17.927 1.00 92.56 156 LEU A C 1
ATOM 1258 O O . LEU A 1 156 ? 5.290 0.576 -17.606 1.00 92.56 156 LEU A O 1
ATOM 1262 N N . ASP A 1 157 ? 5.595 -0.943 -19.208 1.00 91.44 157 ASP A N 1
ATOM 1263 C CA . ASP A 1 157 ? 5.587 -0.006 -20.340 1.00 91.44 157 ASP A CA 1
ATOM 1264 C C . ASP A 1 157 ? 4.259 0.760 -20.496 1.00 91.44 157 ASP A C 1
ATOM 1266 O O . ASP A 1 157 ? 4.208 1.832 -21.106 1.00 91.44 157 ASP A O 1
ATOM 1270 N N . LYS A 1 158 ? 3.185 0.225 -19.903 1.00 89.94 158 LYS A N 1
ATOM 1271 C CA . LYS A 1 158 ? 1.840 0.816 -19.883 1.00 89.94 158 LYS A CA 1
ATOM 1272 C C . LYS A 1 158 ? 1.657 1.889 -18.811 1.00 89.94 158 LYS A C 1
ATOM 1274 O O . LYS A 1 158 ? 0.587 2.512 -18.766 1.00 89.94 158 LYS A O 1
ATOM 1279 N N . LEU A 1 159 ? 2.631 2.062 -17.923 1.00 93.38 159 LEU A N 1
ATOM 1280 C CA . LEU A 1 159 ? 2.575 3.011 -16.820 1.00 93.38 159 LEU A CA 1
ATOM 1281 C C . LEU A 1 159 ? 3.264 4.326 -17.225 1.00 93.38 159 LEU A C 1
ATOM 1283 O O . LEU A 1 159 ? 4.279 4.335 -17.921 1.00 93.38 159 LEU A O 1
ATOM 1287 N N . SER A 1 160 ? 2.669 5.453 -16.840 1.00 90.88 160 SER A N 1
ATOM 1288 C CA . SER A 1 160 ? 3.239 6.794 -17.018 1.00 90.88 160 SER A CA 1
ATOM 1289 C C . SER A 1 160 ? 4.102 7.193 -15.815 1.00 90.88 160 SER A C 1
ATOM 1291 O O . SER A 1 160 ? 4.071 6.500 -14.804 1.00 90.88 160 SER A O 1
ATOM 1293 N N . HIS A 1 161 ? 4.839 8.305 -15.929 1.00 91.31 161 HIS A N 1
ATOM 1294 C CA . HIS A 1 161 ? 5.594 8.950 -14.841 1.00 91.31 161 HIS A CA 1
ATOM 1295 C C . HIS A 1 161 ? 6.508 8.003 -14.050 1.00 91.31 161 HIS A C 1
ATOM 1297 O O . HIS A 1 161 ? 6.348 7.838 -12.840 1.00 91.31 161 HIS A O 1
ATOM 1303 N N . CYS A 1 162 ? 7.446 7.336 -14.732 1.00 91.44 162 CYS A N 1
ATOM 1304 C CA . CYS A 1 162 ? 8.341 6.375 -14.079 1.00 91.44 162 CYS A CA 1
ATOM 1305 C C . CYS A 1 162 ? 9.202 6.990 -12.972 1.00 91.44 162 CYS A C 1
ATOM 1307 O O . CYS A 1 162 ? 9.558 6.303 -12.020 1.00 91.44 162 CYS A O 1
ATOM 1309 N N . GLU A 1 163 ? 9.468 8.290 -13.061 1.00 90.50 163 GLU A N 1
ATOM 1310 C CA . GLU A 1 163 ? 10.142 9.086 -12.041 1.00 90.50 163 GLU A CA 1
ATOM 1311 C C . GLU A 1 163 ? 9.393 9.135 -10.698 1.00 90.50 163 GLU A C 1
ATOM 1313 O O . GLU A 1 163 ? 10.011 9.351 -9.660 1.00 90.50 163 GLU A O 1
ATOM 1318 N N . LEU A 1 164 ? 8.080 8.881 -10.690 1.00 95.31 164 LEU A N 1
ATOM 1319 C CA . LEU A 1 164 ? 7.240 8.924 -9.489 1.00 95.31 164 LEU A CA 1
ATOM 1320 C C . LEU A 1 164 ? 6.932 7.538 -8.905 1.00 95.31 164 LEU A C 1
ATOM 1322 O O . LEU A 1 164 ? 6.258 7.445 -7.879 1.00 95.31 164 LEU A O 1
ATOM 1326 N N . TRP A 1 165 ? 7.405 6.452 -9.523 1.00 95.38 165 TRP A N 1
ATOM 1327 C CA . TRP A 1 165 ? 7.074 5.094 -9.076 1.00 95.38 165 TRP A CA 1
ATOM 1328 C C . TRP A 1 165 ? 7.681 4.749 -7.716 1.00 95.38 165 TRP A C 1
ATOM 1330 O O . TRP A 1 165 ? 6.990 4.164 -6.888 1.00 95.38 165 TRP A O 1
ATOM 1340 N N . LEU A 1 166 ? 8.936 5.135 -7.458 1.00 95.12 166 LEU A N 1
ATOM 1341 C CA . LEU A 1 166 ? 9.585 4.880 -6.166 1.00 95.12 166 LEU A CA 1
ATOM 1342 C C . LEU A 1 166 ? 8.892 5.637 -5.013 1.00 95.12 166 LEU A C 1
ATOM 1344 O O . LEU A 1 166 ? 8.473 4.964 -4.070 1.00 95.12 166 LEU A O 1
ATOM 1348 N N . PRO A 1 167 ? 8.652 6.967 -5.102 1.00 95.19 167 PRO A N 1
ATOM 1349 C CA . PRO A 1 167 ? 7.855 7.686 -4.103 1.00 95.19 167 PRO A CA 1
ATOM 1350 C C . PRO A 1 167 ? 6.450 7.106 -3.910 1.00 95.19 167 PRO A C 1
ATOM 1352 O O . PRO A 1 167 ? 5.939 7.051 -2.797 1.00 95.19 167 PRO A O 1
ATOM 1355 N N . PHE A 1 168 ? 5.811 6.646 -4.987 1.00 95.56 168 PHE A N 1
ATOM 1356 C CA . PHE A 1 168 ? 4.497 6.018 -4.899 1.00 95.56 168 PHE A CA 1
ATOM 1357 C C . PHE A 1 168 ? 4.508 4.726 -4.075 1.00 95.56 168 PHE A C 1
ATOM 1359 O O . PHE A 1 168 ? 3.607 4.524 -3.261 1.00 95.56 168 PHE A O 1
ATOM 1366 N N . ILE A 1 169 ? 5.514 3.864 -4.266 1.00 93.12 169 ILE A N 1
ATOM 1367 C CA . ILE A 1 169 ? 5.661 2.629 -3.484 1.00 93.12 169 ILE A CA 1
ATOM 1368 C C . ILE A 1 169 ? 5.840 2.969 -1.999 1.00 93.12 169 ILE A C 1
ATOM 1370 O O . ILE A 1 169 ? 5.198 2.342 -1.161 1.00 93.12 169 ILE A O 1
ATOM 1374 N N . ASP A 1 170 ? 6.634 3.993 -1.673 1.00 89.69 170 ASP A N 1
ATOM 1375 C CA . ASP A 1 170 ? 6.828 4.438 -0.286 1.00 89.69 170 ASP A CA 1
ATOM 1376 C C . ASP A 1 170 ? 5.523 4.872 0.382 1.00 89.69 170 ASP A C 1
ATOM 1378 O O . ASP A 1 170 ? 5.203 4.417 1.482 1.00 89.69 170 ASP A O 1
ATOM 1382 N N . LEU A 1 171 ? 4.722 5.683 -0.309 1.00 84.81 171 LEU A N 1
ATOM 1383 C CA . LEU A 1 171 ? 3.425 6.120 0.208 1.00 84.81 171 LEU A CA 1
ATOM 1384 C C . LEU A 1 171 ? 2.443 4.954 0.366 1.00 84.81 171 LEU A C 1
ATOM 1386 O O . LEU A 1 171 ? 1.692 4.904 1.341 1.00 84.81 171 LEU A O 1
ATOM 1390 N N . LEU A 1 172 ? 2.468 3.975 -0.543 1.00 86.25 172 LEU A N 1
ATOM 1391 C CA . LEU A 1 172 ? 1.668 2.760 -0.384 1.00 86.25 172 LEU A CA 1
ATOM 1392 C C . LEU A 1 172 ? 2.085 1.941 0.843 1.00 86.25 172 LEU A C 1
ATOM 1394 O O . LEU A 1 172 ? 1.211 1.484 1.579 1.00 86.25 172 LEU A O 1
ATOM 1398 N N . LEU A 1 173 ? 3.386 1.776 1.100 1.00 81.44 173 LEU A N 1
ATOM 1399 C CA . LEU A 1 173 ? 3.881 1.047 2.277 1.00 81.44 173 LEU A CA 1
ATOM 1400 C C . LEU A 1 173 ? 3.492 1.739 3.589 1.00 81.44 173 LEU A C 1
ATOM 1402 O O . LEU A 1 173 ? 3.083 1.081 4.553 1.00 81.44 173 LEU A O 1
ATOM 1406 N N . GLN A 1 174 ? 3.517 3.073 3.589 1.00 75.94 174 GLN A N 1
ATOM 1407 C CA . GLN A 1 174 ? 3.023 3.908 4.687 1.00 75.94 174 GLN A CA 1
ATOM 1408 C C . GLN A 1 174 ? 1.502 3.787 4.893 1.00 75.94 174 GLN A C 1
ATOM 1410 O O . GLN A 1 174 ? 0.986 4.183 5.934 1.00 75.94 174 GLN A O 1
ATOM 1415 N N . GLY A 1 175 ? 0.775 3.164 3.958 1.00 73.38 175 GLY A N 1
ATOM 1416 C CA . GLY A 1 175 ? -0.674 2.983 4.030 1.00 73.38 175 GLY A CA 1
ATOM 1417 C C . GLY A 1 175 ? -1.460 4.219 3.598 1.00 73.38 175 GLY A C 1
ATOM 1418 O O . GLY A 1 175 ? -2.621 4.371 3.981 1.00 73.38 175 GLY A O 1
ATOM 1419 N N . GLU A 1 176 ? -0.847 5.112 2.821 1.00 76.62 176 GLU A N 1
ATOM 1420 C CA . GLU A 1 176 ? -1.507 6.328 2.370 1.00 76.62 176 GLU A CA 1
ATOM 1421 C C . GLU A 1 176 ? -2.630 6.051 1.373 1.00 76.62 176 GLU A C 1
ATOM 1423 O O . GLU A 1 176 ? -2.572 5.171 0.512 1.00 76.62 176 GLU A O 1
ATOM 1428 N N . THR A 1 177 ? -3.680 6.865 1.461 1.00 79.88 177 THR A N 1
ATOM 1429 C CA . THR A 1 177 ? -4.809 6.769 0.532 1.00 79.88 177 THR A CA 1
ATOM 1430 C C . THR A 1 177 ? -4.441 7.343 -0.834 1.00 79.88 177 THR A C 1
ATOM 1432 O O . THR A 1 177 ? -3.635 8.270 -0.935 1.00 79.88 177 THR A O 1
ATOM 1435 N N . PHE A 1 178 ? -5.127 6.919 -1.900 1.00 85.44 178 PHE A N 1
ATOM 1436 C CA . PHE A 1 178 ? -4.937 7.528 -3.225 1.00 85.44 178 PHE A CA 1
ATOM 1437 C C . PHE A 1 178 ? -5.187 9.038 -3.249 1.00 85.44 178 PHE A C 1
ATOM 1439 O O . PHE A 1 178 ? -4.575 9.740 -4.048 1.00 85.44 178 PHE A O 1
ATOM 1446 N N . LYS A 1 179 ? -6.053 9.556 -2.367 1.00 77.69 179 LYS A N 1
ATOM 1447 C CA . LYS A 1 179 ? -6.263 11.003 -2.222 1.00 77.69 179 LYS A CA 1
ATOM 1448 C C . LYS A 1 179 ? -5.019 11.693 -1.660 1.00 77.69 179 LYS A C 1
ATOM 1450 O O . LYS A 1 179 ? -4.651 12.756 -2.153 1.00 77.69 179 LYS A O 1
ATOM 1455 N N . THR A 1 180 ? -4.361 11.094 -0.665 1.00 74.62 180 THR A N 1
ATOM 1456 C CA . THR A 1 180 ? -3.093 11.621 -0.145 1.00 74.62 180 THR A CA 1
ATOM 1457 C C . THR A 1 180 ? -1.998 11.544 -1.205 1.00 74.62 180 THR A C 1
ATOM 1459 O O . THR A 1 180 ? -1.334 12.545 -1.453 1.00 74.62 180 THR A O 1
ATOM 1462 N N . ILE A 1 181 ? -1.864 10.398 -1.877 1.00 85.75 181 ILE A N 1
ATOM 1463 C CA . ILE A 1 181 ? -0.880 10.181 -2.947 1.00 85.75 181 ILE A CA 1
ATOM 1464 C C . ILE A 1 181 ? -1.068 11.192 -4.082 1.00 85.75 181 ILE A C 1
ATOM 1466 O O . ILE A 1 181 ? -0.095 11.772 -4.549 1.00 85.75 181 ILE A O 1
ATOM 1470 N N . HIS A 1 182 ? -2.312 11.458 -4.490 1.00 87.44 182 HIS A N 1
ATOM 1471 C CA . HIS A 1 182 ? -2.621 12.490 -5.478 1.00 87.44 182 HIS A CA 1
ATOM 1472 C C . HIS A 1 182 ? -2.093 13.863 -5.056 1.00 87.44 182 HIS A C 1
ATOM 1474 O O . HIS A 1 182 ? -1.421 14.531 -5.835 1.00 87.44 182 HIS A O 1
ATOM 1480 N N . ARG A 1 183 ? -2.360 14.267 -3.811 1.00 87.75 183 ARG A N 1
ATOM 1481 C CA . ARG A 1 183 ? -1.918 15.558 -3.276 1.00 87.75 183 ARG A CA 1
ATOM 1482 C C . ARG A 1 183 ? -0.395 15.661 -3.166 1.00 87.75 183 ARG A C 1
ATOM 1484 O O . ARG A 1 183 ? 0.135 16.743 -3.375 1.00 87.75 183 ARG A O 1
ATOM 1491 N N . GLN A 1 184 ? 0.292 14.572 -2.821 1.00 87.62 184 GLN A N 1
ATOM 1492 C CA . GLN A 1 184 ? 1.745 14.583 -2.632 1.00 87.62 184 GLN A CA 1
ATOM 1493 C C . GLN A 1 184 ? 2.529 14.448 -3.944 1.00 87.62 184 GLN A C 1
ATOM 1495 O O . GLN A 1 184 ? 3.549 15.105 -4.108 1.00 87.62 184 GLN A O 1
ATOM 1500 N N . LEU A 1 185 ? 2.064 13.611 -4.877 1.00 94.44 185 LEU A N 1
ATOM 1501 C CA . LEU A 1 185 ? 2.783 13.304 -6.121 1.00 94.44 185 LEU A CA 1
ATOM 1502 C C . LEU A 1 185 ? 2.196 13.991 -7.361 1.00 94.44 185 LEU A C 1
ATOM 1504 O 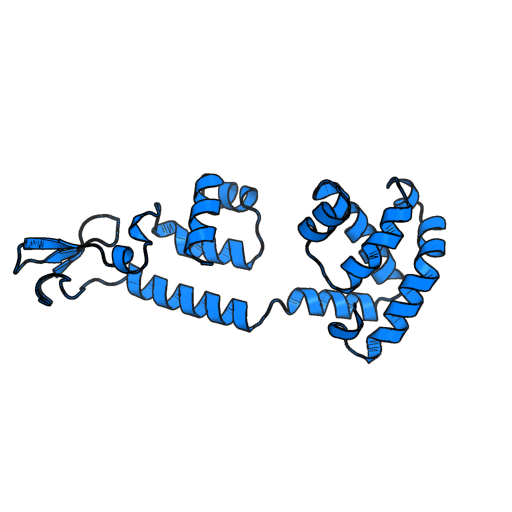O . LEU A 1 185 ? 2.743 13.855 -8.451 1.00 94.44 185 LEU A O 1
ATOM 1508 N N . GLY A 1 186 ? 1.053 14.670 -7.241 1.00 94.31 186 GLY A N 1
ATOM 1509 C CA . GLY A 1 186 ? 0.383 15.340 -8.361 1.00 94.31 186 GLY A CA 1
ATOM 1510 C C . GLY A 1 186 ? -0.261 14.396 -9.386 1.00 94.31 186 GLY A C 1
ATOM 1511 O O . GLY A 1 186 ? -0.701 14.842 -10.443 1.00 94.31 186 GLY A O 1
ATOM 1512 N N . ILE A 1 187 ? -0.347 13.091 -9.105 1.00 95.56 187 ILE A N 1
ATOM 1513 C CA . ILE A 1 187 ? -0.910 12.093 -10.031 1.00 95.56 187 ILE A CA 1
ATOM 1514 C C . ILE A 1 187 ? -2.409 11.886 -9.809 1.00 95.56 187 ILE A C 1
ATOM 1516 O O . ILE A 1 187 ? -2.885 11.923 -8.682 1.00 95.56 187 ILE A O 1
ATOM 1520 N N . ASN A 1 188 ? -3.180 11.612 -10.863 1.00 95.19 188 ASN A N 1
ATOM 1521 C CA . ASN A 1 188 ? -4.606 11.284 -10.726 1.00 95.19 188 ASN A CA 1
ATOM 1522 C C . ASN A 1 188 ? -4.811 9.992 -9.896 1.00 95.19 188 ASN A C 1
ATOM 1524 O O . ASN A 1 188 ? -4.032 9.043 -10.005 1.00 95.19 188 ASN A O 1
ATOM 1528 N N . THR A 1 189 ? -5.889 9.907 -9.112 1.00 89.31 189 THR A N 1
ATOM 1529 C CA . THR A 1 189 ? -6.239 8.709 -8.326 1.00 89.31 189 THR A CA 1
ATOM 1530 C C . THR A 1 189 ? -6.422 7.453 -9.188 1.00 89.31 189 THR A C 1
ATOM 1532 O O . THR A 1 189 ? -6.044 6.363 -8.765 1.00 89.31 189 THR A O 1
ATOM 1535 N N . ASN A 1 190 ? -6.913 7.587 -10.424 1.00 93.88 190 ASN A N 1
ATOM 1536 C CA . ASN A 1 190 ? -6.988 6.494 -11.399 1.00 93.88 190 ASN A CA 1
ATOM 1537 C C . ASN A 1 190 ? -5.597 6.011 -11.832 1.00 93.88 190 ASN A C 1
ATOM 1539 O O . ASN A 1 190 ? -5.400 4.815 -12.059 1.00 93.88 190 ASN A O 1
ATOM 1543 N N . THR A 1 191 ? -4.625 6.923 -11.927 1.00 95.56 191 THR A N 1
ATOM 1544 C CA . THR A 1 191 ? -3.219 6.591 -12.193 1.00 95.56 191 THR A CA 1
ATOM 1545 C C . THR A 1 191 ? -2.633 5.809 -11.022 1.00 95.56 191 THR A C 1
ATOM 1547 O O . THR A 1 191 ? -2.083 4.733 -11.243 1.00 95.56 191 THR A O 1
ATOM 1550 N N . ALA A 1 192 ? -2.842 6.281 -9.789 1.00 93.25 192 ALA A N 1
ATOM 1551 C CA . ALA A 1 192 ? -2.425 5.589 -8.569 1.00 93.25 192 ALA A CA 1
ATOM 1552 C C . ALA A 1 192 ? -3.021 4.169 -8.477 1.00 93.25 192 ALA A C 1
ATOM 1554 O O . ALA A 1 192 ? -2.288 3.193 -8.318 1.00 93.25 192 ALA A O 1
ATOM 1555 N N . ALA A 1 193 ? -4.333 4.024 -8.689 1.00 92.19 193 ALA A N 1
ATOM 1556 C CA . ALA A 1 193 ? -5.001 2.722 -8.704 1.00 92.19 193 ALA A CA 1
ATOM 1557 C C . ALA A 1 193 ? -4.470 1.804 -9.819 1.00 92.19 193 ALA A C 1
ATOM 1559 O O . ALA A 1 193 ? -4.316 0.596 -9.634 1.00 92.19 193 ALA A O 1
ATOM 1560 N N . LYS A 1 194 ? -4.162 2.364 -10.997 1.00 94.62 194 LYS A N 1
ATOM 1561 C CA . LYS A 1 194 ? -3.538 1.609 -12.086 1.00 94.62 194 LYS A CA 1
ATOM 1562 C C . LYS A 1 194 ? -2.147 1.121 -11.698 1.00 94.62 194 LYS A C 1
ATOM 1564 O O . LYS A 1 194 ? -1.864 -0.035 -11.973 1.00 94.62 194 LYS A O 1
ATOM 1569 N N . TRP A 1 195 ? -1.309 1.948 -11.079 1.00 95.25 195 TRP A N 1
ATOM 1570 C CA . TRP A 1 195 ? 0.037 1.544 -10.664 1.00 95.25 195 TRP A CA 1
ATOM 1571 C C . TRP A 1 195 ? -0.002 0.452 -9.602 1.00 95.25 195 TRP A C 1
ATOM 1573 O O . TRP A 1 195 ? 0.664 -0.565 -9.773 1.00 95.25 195 TRP A O 1
ATOM 1583 N N . GLN A 1 196 ? -0.855 0.593 -8.581 1.00 92.00 196 GLN A N 1
ATOM 1584 C CA . GLN A 1 196 ? -1.008 -0.426 -7.538 1.00 92.00 196 GLN A CA 1
ATOM 1585 C C . GLN A 1 196 ? -1.315 -1.804 -8.143 1.00 92.00 196 GLN A C 1
ATOM 1587 O O . GLN A 1 196 ? -0.649 -2.781 -7.823 1.00 92.00 196 GLN A O 1
ATOM 1592 N N . ARG A 1 197 ? -2.252 -1.879 -9.096 1.00 91.06 197 ARG A N 1
ATOM 1593 C CA . ARG A 1 197 ? -2.595 -3.142 -9.774 1.00 91.06 197 ARG A CA 1
ATOM 1594 C C . ARG A 1 197 ? -1.452 -3.775 -10.565 1.00 91.06 197 ARG A C 1
ATOM 1596 O O . ARG A 1 197 ? -1.567 -4.945 -10.898 1.00 91.06 197 ARG A O 1
ATOM 1603 N N . TYR A 1 198 ? -0.437 -3.016 -10.969 1.00 91.56 198 TYR A N 1
ATOM 1604 C CA . TYR A 1 198 ? 0.708 -3.550 -11.714 1.00 91.56 198 TYR A CA 1
ATOM 1605 C C . TYR A 1 198 ? 1.884 -3.895 -10.799 1.00 91.56 198 TYR A C 1
ATOM 1607 O O . TYR A 1 198 ? 2.650 -4.783 -11.147 1.00 91.56 198 TYR A O 1
ATOM 1615 N N . PHE A 1 199 ? 2.030 -3.218 -9.657 1.00 89.50 199 PHE A N 1
ATOM 1616 C CA . PHE A 1 199 ? 3.086 -3.517 -8.683 1.00 89.50 199 PHE A CA 1
ATOM 1617 C C . PHE A 1 199 ? 2.724 -4.660 -7.730 1.00 89.50 199 PHE A C 1
ATOM 1619 O O . PHE A 1 199 ? 3.617 -5.368 -7.288 1.00 89.50 199 PHE A O 1
ATOM 1626 N N . PHE A 1 200 ? 1.436 -4.855 -7.439 1.00 76.56 200 PHE A N 1
ATOM 1627 C CA . PHE A 1 200 ? 0.939 -5.856 -6.484 1.00 76.56 200 PHE A CA 1
ATOM 1628 C C . PHE A 1 200 ? 0.120 -6.956 -7.174 1.00 76.56 200 PHE A C 1
ATOM 1630 O O . PHE A 1 200 ? -0.918 -7.377 -6.664 1.00 76.56 200 PHE A O 1
ATOM 1637 N N . ARG A 1 201 ? 0.533 -7.351 -8.379 1.00 60.44 201 ARG A N 1
ATOM 1638 C CA . ARG A 1 201 ? -0.097 -8.425 -9.151 1.00 60.44 201 ARG A CA 1
ATOM 1639 C C . ARG A 1 201 ? 0.755 -9.674 -9.174 1.00 60.44 201 ARG A C 1
ATOM 1641 O O . ARG A 1 201 ? 1.992 -9.511 -9.209 1.00 60.44 201 ARG A O 1
#